Protein AF-A0A2G9MJU0-F1 (afdb_monomer_lite)

pLDDT: mean 88.45, std 10.14, range [53.06, 98.19]

Foldseek 3Di:
DPVVLVVVLLVLLVVLQVLQVVVVVLLVVLVVLLVVCVVCVVPFCVVCVVSLVVNLCSLVVPVLVSLVVQLVLLVSLLVLLVVLQVLCPPHPLNVLSVLLNVLSVQLNVLSVVLSVLSVVLSVLSVPDDRVCSNPSSVVNSVSVVSNVVSLVSLLVSLVSLQVSLLVSLVCCVPPPQVVVVVPDVNVVVCVVCVSVLVSSLSSLSSSSSSNSNSPHDNPSSVVSSVVSVVD

Secondary structure (DSSP, 8-state):
--HHHHHHHHHHHHHHHHHHHHHHHHHHHHHHHHHHHHHTTTS-HHHHHHHHHHHHHHIIIIIHHHHHHHHHHHHHHHHHHHHHGGGGTTSTTHHHHHHHHHHHHHHHHHHHHHHHHHHHHHHHHHT-STTTHHHHHHHHHHHHHHHHHHHHHHHHHHHHHHHHHHHHHHHIIIIIIHHHHTTS-HHHHHHHTHHHHHHHHHHHHHHHHHHHTTT---HHHHHHHHHHHT-

Radius of gyration: 21.86 Å; chains: 1; bounding box: 50×24×68 Å

Sequence (231 aa):
MDHELVGRLAGYAKWGSEAFLNKQEYENYKAEICTRLNNQKNMSYIENLDTINELQSLLHKKQIQMNNMNLHVFEEIKDTIKEMMPLFEGMHAELFAKEIENSSEGIFKNSVALHDAVLRQSEAISSLNEATYAFLLPNVLFLYDRELELRSKIKKHASVMHNNGLKLVNHMKKNYFERLSSVSSDKKFLEDHHDLLVASYLLSVCSRAAANVYGVDTNSLEQIEDGFIGM

Structure (mmCIF, N/CA/C/O backbone):
data_AF-A0A2G9MJU0-F1
#
_entry.id   AF-A0A2G9MJU0-F1
#
loop_
_atom_site.group_PDB
_atom_site.id
_atom_site.type_symbol
_atom_site.label_atom_id
_atom_site.label_alt_id
_atom_site.label_comp_id
_atom_site.label_asym_id
_atom_site.label_entity_id
_atom_site.label_seq_id
_atom_site.pdbx_PDB_ins_code
_atom_site.Cartn_x
_atom_site.Cartn_y
_atom_site.Cartn_z
_atom_site.occupancy
_atom_site.B_iso_or_equiv
_atom_site.auth_seq_id
_atom_site.auth_comp_id
_atom_site.auth_asym_id
_atom_site.auth_atom_id
_atom_site.pdbx_PDB_model_num
ATOM 1 N N . MET A 1 1 ? -7.639 -11.149 26.218 1.00 53.06 1 MET A N 1
ATOM 2 C CA . MET A 1 1 ? -7.011 -10.250 25.233 1.00 53.06 1 MET A CA 1
ATOM 3 C C . MET A 1 1 ? -5.713 -10.873 24.763 1.00 53.06 1 MET A C 1
ATOM 5 O O . MET A 1 1 ? -4.894 -11.232 25.605 1.00 53.06 1 MET A O 1
ATOM 9 N N . ASP A 1 2 ? -5.529 -11.016 23.455 1.00 69.75 2 ASP A N 1
ATOM 10 C CA . ASP A 1 2 ? -4.208 -11.309 22.909 1.00 69.75 2 ASP A CA 1
ATOM 11 C C . ASP A 1 2 ? -3.383 -10.007 22.921 1.00 69.75 2 ASP A C 1
ATOM 13 O O . ASP A 1 2 ? -3.429 -9.197 21.995 1.00 69.75 2 ASP A O 1
ATOM 17 N N . HIS A 1 3 ? -2.693 -9.752 24.037 1.00 70.38 3 HIS A N 1
ATOM 18 C CA . HIS A 1 3 ? -1.804 -8.594 24.181 1.00 70.38 3 HIS A CA 1
ATOM 19 C C . HIS A 1 3 ? -0.691 -8.585 23.121 1.00 70.38 3 HIS A C 1
ATOM 21 O O . HIS A 1 3 ? -0.158 -7.520 22.803 1.00 70.38 3 HIS A O 1
ATOM 27 N N . GLU A 1 4 ? -0.359 -9.751 22.563 1.00 81.75 4 GLU A N 1
ATOM 28 C CA . GLU A 1 4 ? 0.602 -9.886 21.477 1.00 81.75 4 GLU A CA 1
ATOM 29 C C . GLU A 1 4 ? 0.033 -9.308 20.177 1.00 81.75 4 GLU A C 1
ATOM 31 O O . GLU A 1 4 ? 0.706 -8.507 19.530 1.00 81.75 4 GLU A O 1
ATOM 36 N N . LEU A 1 5 ? -1.227 -9.615 19.843 1.00 82.38 5 LEU A N 1
ATOM 37 C CA . LEU A 1 5 ? -1.924 -9.051 18.678 1.00 82.38 5 LEU A CA 1
ATOM 38 C C . LEU A 1 5 ? -2.023 -7.521 18.758 1.00 82.38 5 LEU A C 1
ATOM 40 O O . LEU A 1 5 ? -1.694 -6.821 17.799 1.00 82.38 5 LEU A O 1
ATOM 44 N N . VAL A 1 6 ? -2.418 -6.991 19.920 1.00 78.62 6 VAL A N 1
ATOM 45 C CA . VAL A 1 6 ? -2.481 -5.540 20.163 1.00 78.62 6 VAL A CA 1
ATOM 46 C C . VAL A 1 6 ? -1.106 -4.892 19.972 1.00 78.62 6 VAL A C 1
ATOM 48 O O . VAL A 1 6 ? -0.978 -3.911 19.235 1.00 78.62 6 VAL A O 1
ATOM 51 N N . GLY A 1 7 ? -0.065 -5.455 20.595 1.00 83.25 7 GLY A N 1
ATOM 52 C CA . GLY A 1 7 ? 1.302 -4.950 20.473 1.00 83.25 7 GLY A CA 1
ATOM 53 C C . GLY A 1 7 ? 1.829 -5.007 19.038 1.00 83.25 7 GLY A C 1
ATOM 54 O O . GLY A 1 7 ? 2.482 -4.067 18.581 1.00 83.25 7 GLY A O 1
ATOM 55 N N . ARG A 1 8 ? 1.503 -6.073 18.299 1.00 87.94 8 ARG A N 1
ATOM 56 C CA . ARG A 1 8 ? 1.919 -6.274 16.908 1.00 87.94 8 ARG A CA 1
ATOM 57 C C . ARG A 1 8 ? 1.263 -5.273 15.959 1.00 87.94 8 ARG A C 1
ATOM 59 O O . ARG A 1 8 ? 1.975 -4.612 15.203 1.00 87.94 8 ARG A O 1
ATOM 66 N N . LEU A 1 9 ? -0.054 -5.075 16.047 1.00 85.81 9 LEU A N 1
ATOM 67 C CA . LEU A 1 9 ? -0.771 -4.110 15.205 1.00 85.81 9 LEU A CA 1
ATOM 68 C C . LEU A 1 9 ? -0.382 -2.657 15.517 1.00 85.81 9 LEU A C 1
ATOM 70 O O . LEU A 1 9 ? -0.207 -1.852 14.599 1.00 85.81 9 LEU A O 1
ATOM 74 N N . ALA A 1 10 ? -0.153 -2.324 16.791 1.00 83.19 10 ALA A N 1
ATOM 75 C CA . ALA A 1 10 ? 0.419 -1.030 17.168 1.00 83.19 10 ALA A CA 1
ATOM 76 C C . ALA A 1 10 ? 1.846 -0.862 16.607 1.00 83.19 10 ALA A C 1
ATOM 78 O O . ALA A 1 10 ? 2.216 0.215 16.129 1.00 83.19 10 ALA A O 1
ATOM 79 N N . GLY A 1 11 ? 2.626 -1.947 16.590 1.00 87.12 11 GLY A N 1
ATOM 80 C CA . GLY A 1 11 ? 3.914 -2.025 15.907 1.00 87.12 11 GLY A CA 1
ATOM 81 C C . GLY A 1 11 ? 3.810 -1.709 14.412 1.00 87.12 11 GLY A C 1
ATOM 82 O O . GLY A 1 11 ? 4.607 -0.916 13.910 1.00 87.12 11 GLY A O 1
ATOM 83 N N . TYR A 1 12 ? 2.801 -2.238 13.711 1.00 90.12 12 TYR A N 1
ATOM 84 C CA . TYR A 1 12 ? 2.547 -1.908 12.302 1.00 90.12 12 TYR A CA 1
ATOM 85 C C . TYR A 1 12 ? 2.175 -0.448 12.088 1.00 90.12 12 TYR A C 1
ATOM 87 O O . TYR A 1 12 ? 2.619 0.145 11.106 1.00 90.12 12 TYR A O 1
ATOM 95 N N . ALA A 1 13 ? 1.420 0.161 13.002 1.00 85.81 13 ALA A N 1
ATOM 96 C CA . ALA A 1 13 ? 1.112 1.583 12.922 1.00 85.81 13 ALA A CA 1
ATOM 97 C C . ALA A 1 13 ? 2.374 2.452 12.978 1.00 85.81 13 ALA A C 1
ATOM 99 O O . ALA A 1 13 ? 2.531 3.354 12.152 1.00 85.81 13 ALA A O 1
ATOM 100 N N . LYS A 1 14 ? 3.302 2.146 13.891 1.00 86.06 14 LYS A N 1
ATOM 101 C CA . LYS A 1 14 ? 4.589 2.847 13.988 1.00 86.06 14 LYS A CA 1
ATOM 102 C C . LYS A 1 14 ? 5.477 2.583 12.771 1.00 86.06 14 LYS A C 1
ATOM 104 O O . LYS A 1 14 ? 5.983 3.522 12.158 1.00 86.06 14 LYS A O 1
ATOM 109 N N . TRP A 1 15 ? 5.624 1.312 12.402 1.00 88.81 15 TRP A N 1
ATOM 110 C CA . TRP A 1 15 ? 6.394 0.903 11.231 1.00 88.81 15 TRP A CA 1
ATOM 111 C C . TRP A 1 15 ? 5.872 1.562 9.951 1.00 88.81 15 TRP A C 1
ATOM 113 O O . TRP A 1 15 ? 6.672 2.022 9.145 1.00 88.81 15 TRP A O 1
ATOM 123 N N . GLY A 1 16 ? 4.552 1.668 9.771 1.00 84.00 16 GLY A N 1
ATOM 124 C CA . GLY A 1 16 ? 3.943 2.259 8.581 1.00 84.00 16 GLY A CA 1
ATOM 125 C C . GLY A 1 16 ? 4.391 3.701 8.335 1.00 84.00 16 GLY A C 1
ATOM 126 O O . GLY A 1 16 ? 4.637 4.072 7.188 1.00 84.00 16 GLY A O 1
ATOM 127 N N . SER A 1 17 ? 4.569 4.489 9.399 1.00 81.75 17 SER A N 1
ATOM 128 C CA . SER A 1 17 ? 5.035 5.879 9.308 1.00 81.75 17 SER A CA 1
ATOM 129 C C . SER A 1 17 ? 6.489 5.962 8.839 1.00 81.75 17 SER A C 1
ATOM 131 O O . SER A 1 17 ? 6.829 6.776 7.981 1.00 81.75 17 SER A O 1
ATOM 133 N N . GLU A 1 18 ? 7.350 5.085 9.356 1.00 82.38 18 GLU A N 1
ATOM 134 C CA . GLU A 1 18 ? 8.757 4.983 8.947 1.00 82.38 18 GLU A CA 1
ATOM 135 C C . GLU A 1 18 ? 8.887 4.413 7.522 1.00 82.38 18 GLU A C 1
ATOM 137 O O . GLU A 1 18 ? 9.701 4.870 6.714 1.00 82.38 18 GLU A O 1
ATOM 142 N N . ALA A 1 19 ? 8.053 3.428 7.186 1.00 80.38 19 ALA A N 1
ATOM 143 C CA . ALA A 1 19 ? 7.997 2.808 5.872 1.00 80.38 19 ALA A CA 1
ATOM 144 C C . ALA A 1 19 ? 7.557 3.808 4.797 1.00 80.38 19 ALA A C 1
ATOM 146 O O . ALA A 1 19 ? 8.125 3.796 3.708 1.00 80.38 19 ALA A O 1
ATOM 147 N N . PHE A 1 20 ? 6.606 4.701 5.092 1.00 84.44 20 PHE A N 1
ATOM 148 C CA . PHE A 1 20 ? 6.163 5.729 4.149 1.00 84.44 20 PHE A CA 1
ATOM 149 C C . PHE A 1 20 ? 7.287 6.682 3.734 1.00 84.44 20 PHE A C 1
ATOM 151 O O . PHE A 1 20 ? 7.430 6.956 2.544 1.00 84.44 20 PHE A O 1
ATOM 158 N N . LEU A 1 21 ? 8.111 7.144 4.678 1.00 75.75 21 LEU A N 1
ATOM 159 C CA . LEU A 1 21 ? 9.227 8.043 4.365 1.00 75.75 21 LEU A CA 1
ATOM 160 C C . LEU A 1 21 ? 10.225 7.382 3.404 1.00 75.75 21 LEU A C 1
ATOM 162 O O . LEU A 1 21 ? 10.569 7.956 2.372 1.00 75.75 21 LEU A O 1
ATOM 166 N N . ASN A 1 22 ? 10.615 6.139 3.698 1.00 75.44 22 ASN A N 1
ATOM 167 C CA . ASN A 1 22 ? 11.507 5.364 2.832 1.00 75.44 22 ASN A CA 1
ATOM 168 C C . ASN A 1 22 ? 10.864 5.063 1.469 1.00 75.44 22 ASN A C 1
ATOM 170 O O . ASN A 1 22 ? 11.515 5.121 0.428 1.00 75.44 22 ASN A O 1
ATOM 174 N N . LYS A 1 23 ? 9.565 4.754 1.467 1.00 82.94 23 LYS A N 1
ATOM 175 C CA . LYS A 1 23 ? 8.781 4.508 0.258 1.00 82.94 23 LYS A CA 1
ATOM 176 C C . LYS A 1 23 ? 8.779 5.733 -0.644 1.00 82.94 23 LYS A C 1
ATOM 178 O O . LYS A 1 23 ? 9.114 5.595 -1.812 1.00 82.94 23 LYS A O 1
ATOM 183 N N . GLN A 1 24 ? 8.456 6.912 -0.118 1.00 85.38 24 GLN A N 1
ATOM 184 C CA . GLN A 1 24 ? 8.323 8.136 -0.905 1.00 85.38 24 GLN A CA 1
ATOM 185 C C . GLN A 1 24 ? 9.606 8.481 -1.672 1.00 85.38 24 GLN A C 1
ATOM 187 O O . GLN A 1 24 ? 9.537 8.846 -2.845 1.00 85.38 24 GLN A O 1
ATOM 192 N N . GLU A 1 25 ? 10.773 8.304 -1.051 1.00 85.88 25 GLU A N 1
ATOM 193 C CA . GLU A 1 25 ? 12.066 8.484 -1.719 1.00 85.88 25 GLU A CA 1
ATOM 194 C C . GLU A 1 25 ? 12.213 7.543 -2.927 1.00 85.88 25 GLU A C 1
ATOM 196 O O . GLU A 1 25 ? 12.513 7.982 -4.039 1.00 85.88 25 GLU A O 1
ATOM 201 N N . TYR A 1 26 ? 11.927 6.251 -2.741 1.00 87.12 26 TYR A N 1
ATOM 202 C CA . TYR A 1 26 ? 12.018 5.260 -3.815 1.00 87.12 26 TYR A CA 1
ATOM 203 C C . TYR A 1 26 ? 10.973 5.470 -4.908 1.00 87.12 26 TYR A C 1
ATOM 205 O O . TYR A 1 26 ? 11.247 5.183 -6.071 1.00 87.12 26 TYR A O 1
ATOM 213 N N . GLU A 1 27 ? 9.776 5.936 -4.559 1.00 88.81 27 GLU A N 1
ATOM 214 C CA . GLU A 1 27 ? 8.724 6.243 -5.527 1.00 88.81 27 GLU A CA 1
ATOM 215 C C . GLU A 1 27 ? 9.097 7.445 -6.397 1.00 88.81 27 GLU A C 1
ATOM 217 O O . GLU A 1 27 ? 8.959 7.369 -7.618 1.00 88.81 27 GLU A O 1
ATOM 222 N N . ASN A 1 28 ? 9.641 8.505 -5.796 1.00 91.25 28 ASN A N 1
ATOM 223 C CA . ASN A 1 28 ? 10.127 9.674 -6.528 1.00 91.25 28 ASN A CA 1
ATOM 224 C C . ASN A 1 28 ? 11.279 9.297 -7.464 1.00 91.25 28 ASN A C 1
ATOM 226 O O . ASN A 1 28 ? 11.234 9.605 -8.655 1.00 91.25 28 ASN A O 1
ATOM 230 N N . TYR A 1 29 ? 12.264 8.548 -6.962 1.00 92.62 29 TYR A N 1
ATOM 231 C CA . TYR A 1 29 ? 13.392 8.117 -7.785 1.00 92.62 29 TYR A CA 1
ATOM 232 C C . TYR A 1 29 ? 12.947 7.189 -8.928 1.00 92.62 29 TYR A C 1
ATOM 234 O O . TYR A 1 29 ? 13.387 7.332 -10.069 1.00 92.62 29 TYR A O 1
ATOM 242 N N . LYS A 1 30 ? 11.988 6.287 -8.677 1.00 94.56 30 LYS A N 1
ATOM 243 C CA . LYS A 1 30 ? 11.388 5.459 -9.734 1.00 94.56 30 LYS A CA 1
ATOM 244 C C . LYS A 1 30 ? 10.685 6.303 -10.799 1.00 94.56 30 LYS A C 1
ATOM 246 O O . LYS A 1 30 ? 10.798 5.990 -11.985 1.00 94.56 30 LYS A O 1
ATOM 251 N N . ALA A 1 31 ? 9.980 7.359 -10.394 1.00 95.44 31 ALA A N 1
ATOM 252 C CA . ALA A 1 31 ? 9.307 8.270 -11.312 1.00 95.44 31 ALA A CA 1
ATOM 253 C C . ALA A 1 31 ? 10.298 9.007 -12.217 1.00 95.44 31 ALA A C 1
ATOM 255 O O . ALA A 1 31 ? 10.061 9.111 -13.423 1.00 95.44 31 ALA A O 1
ATOM 256 N N . GLU A 1 32 ? 11.430 9.452 -11.671 1.00 96.81 32 GLU A N 1
ATOM 257 C CA . GLU A 1 32 ? 12.515 10.056 -12.447 1.00 96.81 32 GLU A CA 1
ATOM 258 C C . GLU A 1 32 ? 13.071 9.074 -13.484 1.00 96.81 32 GLU A C 1
ATOM 260 O O . GLU A 1 32 ? 13.138 9.402 -14.671 1.00 96.81 32 GLU A O 1
ATOM 265 N N . ILE A 1 33 ? 13.390 7.844 -13.068 1.00 96.88 33 ILE A N 1
ATOM 266 C CA . ILE A 1 33 ? 13.907 6.793 -13.955 1.00 96.88 33 ILE A CA 1
ATOM 267 C C . ILE A 1 33 ? 12.917 6.495 -15.091 1.00 96.88 33 ILE A C 1
ATOM 269 O O . ILE A 1 33 ? 13.298 6.504 -16.263 1.00 96.88 33 ILE A O 1
ATOM 273 N N . CYS A 1 34 ? 11.637 6.277 -14.772 1.00 96.62 34 CYS A N 1
ATOM 274 C CA . CYS A 1 34 ? 10.613 5.971 -15.776 1.00 96.62 34 CYS A CA 1
ATOM 275 C C . CYS A 1 34 ? 10.357 7.158 -16.716 1.00 96.62 34 CYS A C 1
ATOM 277 O O . CYS A 1 34 ? 10.129 6.960 -17.909 1.00 96.62 34 CYS A O 1
ATOM 279 N N . THR A 1 35 ? 10.462 8.393 -16.216 1.00 97.00 35 THR A N 1
ATOM 280 C CA . THR A 1 35 ? 10.370 9.605 -17.043 1.00 97.00 35 THR A CA 1
ATOM 281 C C . THR A 1 35 ? 11.535 9.696 -18.026 1.00 97.00 35 THR A C 1
ATOM 283 O O . THR A 1 35 ? 11.312 9.964 -19.208 1.00 97.00 35 THR A O 1
ATOM 286 N N . ARG A 1 36 ? 12.770 9.423 -17.578 1.00 97.38 36 ARG A N 1
ATOM 287 C CA . ARG A 1 36 ? 13.944 9.378 -18.466 1.00 97.38 36 ARG A CA 1
ATOM 288 C C . ARG A 1 36 ? 13.778 8.316 -19.550 1.00 97.38 36 ARG A C 1
ATOM 290 O O . ARG A 1 36 ? 13.875 8.659 -20.725 1.00 97.38 36 ARG A O 1
ATOM 297 N N . LEU A 1 37 ? 13.418 7.084 -19.175 1.00 96.50 37 LEU A N 1
ATOM 298 C CA . LEU A 1 37 ? 13.166 6.000 -20.135 1.00 96.50 37 LEU A CA 1
ATOM 299 C C . LEU A 1 37 ? 12.079 6.363 -21.148 1.00 96.50 37 LEU A C 1
ATOM 301 O O . LEU A 1 37 ? 12.225 6.081 -22.332 1.00 96.50 37 LEU A O 1
ATOM 305 N N . ASN A 1 38 ? 10.997 7.010 -20.714 1.00 96.12 38 ASN A N 1
ATOM 306 C CA . ASN A 1 38 ? 9.931 7.427 -21.620 1.00 96.12 38 ASN A CA 1
ATOM 307 C C . ASN A 1 38 ? 10.390 8.525 -22.599 1.00 96.12 38 ASN A C 1
ATOM 309 O O . ASN A 1 38 ? 10.048 8.478 -23.782 1.00 96.12 38 ASN A O 1
ATOM 313 N N . ASN A 1 39 ? 11.196 9.485 -22.139 1.00 95.94 39 ASN A N 1
ATOM 314 C CA . ASN A 1 39 ? 11.766 10.535 -22.993 1.00 95.94 39 ASN A CA 1
ATOM 315 C C . ASN A 1 39 ? 12.806 9.983 -23.980 1.00 95.94 39 ASN A C 1
ATOM 317 O O . ASN A 1 39 ? 12.946 10.498 -25.087 1.00 95.94 39 ASN A O 1
ATOM 321 N N . GLN A 1 40 ? 13.508 8.920 -23.590 1.00 93.12 40 GLN A N 1
ATOM 322 C CA . GLN A 1 40 ? 14.574 8.272 -24.356 1.00 93.12 40 GLN A CA 1
ATOM 323 C C . GLN A 1 40 ? 14.119 6.975 -25.041 1.00 93.12 40 GLN A C 1
ATOM 325 O O . GLN A 1 40 ? 14.948 6.214 -25.529 1.00 93.12 40 GLN A O 1
ATOM 330 N N . LYS A 1 41 ? 12.807 6.723 -25.137 1.00 90.88 41 LYS A N 1
ATOM 331 C CA . LYS A 1 41 ? 12.249 5.445 -25.623 1.00 90.88 41 LYS A CA 1
ATOM 332 C C . LYS A 1 41 ? 12.602 5.074 -27.067 1.00 90.88 41 LYS A C 1
ATOM 334 O O . LYS A 1 41 ? 12.437 3.925 -27.457 1.00 90.88 41 LYS A O 1
ATOM 339 N N . ASN A 1 42 ? 13.028 6.057 -27.863 1.00 91.75 42 ASN A N 1
ATOM 340 C CA . ASN A 1 42 ? 13.464 5.863 -29.249 1.00 91.75 42 ASN A CA 1
ATOM 341 C C . ASN A 1 42 ? 14.985 5.667 -29.372 1.00 91.75 42 ASN A C 1
ATOM 343 O O . ASN A 1 42 ? 15.468 5.412 -30.472 1.00 91.75 42 ASN A O 1
ATOM 347 N N . MET A 1 43 ? 15.736 5.832 -28.279 1.00 94.62 43 MET A N 1
ATOM 348 C CA . MET A 1 43 ? 17.163 5.519 -28.242 1.00 94.62 43 MET A CA 1
ATOM 349 C C . MET A 1 43 ? 17.356 4.002 -28.147 1.00 94.62 43 MET A C 1
ATOM 351 O O . MET A 1 43 ? 16.443 3.258 -27.789 1.00 94.62 43 MET A O 1
ATOM 355 N N . SER A 1 44 ? 18.549 3.531 -28.485 1.00 95.12 44 SER A N 1
ATOM 356 C CA . SER A 1 44 ? 18.898 2.115 -28.424 1.00 95.12 44 SER A CA 1
ATOM 357 C C . SER A 1 44 ? 18.968 1.587 -26.985 1.00 95.12 44 SER A C 1
ATOM 359 O O . SER A 1 44 ? 19.028 2.338 -26.006 1.00 95.12 44 SER A O 1
ATOM 361 N N . TYR A 1 45 ? 19.004 0.257 -26.862 1.00 96.38 45 TYR A N 1
ATOM 362 C CA . TYR A 1 45 ? 19.246 -0.426 -25.591 1.00 96.38 45 TYR A CA 1
ATOM 363 C C . TYR A 1 45 ? 20.566 0.014 -24.945 1.00 96.38 45 TYR A C 1
ATOM 365 O O . TYR A 1 45 ? 20.583 0.328 -23.760 1.00 96.38 45 TYR A O 1
ATOM 373 N N . ILE A 1 46 ? 21.647 0.079 -25.732 1.00 96.75 46 ILE A N 1
ATOM 374 C CA . ILE A 1 46 ? 22.984 0.454 -25.248 1.00 96.75 46 ILE A CA 1
ATOM 375 C C . ILE A 1 46 ? 22.964 1.875 -24.680 1.00 96.75 46 ILE A C 1
ATOM 377 O O . ILE A 1 46 ? 23.498 2.115 -23.602 1.00 96.75 46 ILE A O 1
ATOM 381 N N . GLU A 1 47 ? 22.297 2.806 -25.362 1.00 96.44 47 GLU A N 1
ATOM 382 C CA . GLU A 1 47 ? 22.186 4.197 -24.911 1.00 96.44 47 GLU A CA 1
ATOM 383 C C . GLU A 1 47 ? 21.352 4.357 -23.628 1.00 96.44 47 GLU A C 1
ATOM 385 O O . GLU A 1 47 ? 21.557 5.313 -22.885 1.00 96.44 47 GLU A O 1
ATOM 390 N N . ASN A 1 48 ? 20.435 3.427 -23.342 1.00 96.81 48 ASN A N 1
ATOM 391 C CA . ASN A 1 48 ? 19.609 3.427 -22.128 1.00 96.81 48 ASN A CA 1
ATOM 392 C C . ASN A 1 48 ? 20.111 2.481 -21.028 1.00 96.81 48 ASN A C 1
ATOM 394 O O . ASN A 1 48 ? 19.459 2.379 -19.984 1.00 96.81 48 ASN A O 1
ATOM 398 N N . LEU A 1 49 ? 21.225 1.775 -21.242 1.00 97.06 49 LEU A N 1
ATOM 399 C CA . LEU A 1 49 ? 21.644 0.652 -20.401 1.00 97.06 49 LEU A CA 1
ATOM 400 C C . LEU A 1 49 ? 21.758 1.036 -18.920 1.00 97.06 49 LEU A C 1
ATOM 402 O O . LEU A 1 49 ? 21.248 0.324 -18.058 1.00 97.06 49 LEU A O 1
ATOM 406 N N . ASP A 1 50 ? 22.345 2.195 -18.624 1.00 97.12 50 ASP A N 1
ATOM 407 C CA . ASP A 1 50 ? 22.495 2.677 -17.248 1.00 97.12 50 ASP A CA 1
ATOM 408 C C . ASP A 1 50 ? 21.140 2.935 -16.580 1.00 97.12 50 ASP A C 1
ATOM 410 O O . ASP A 1 50 ? 20.898 2.486 -15.462 1.00 97.12 50 ASP A O 1
ATOM 414 N N . THR A 1 51 ? 20.201 3.564 -17.294 1.00 97.06 51 THR A N 1
ATOM 415 C CA . THR A 1 51 ? 18.859 3.845 -16.760 1.00 97.06 51 THR A CA 1
ATOM 416 C C . THR A 1 51 ? 18.051 2.555 -16.560 1.00 97.06 51 THR A C 1
ATOM 418 O O . THR A 1 51 ? 17.313 2.427 -15.580 1.00 97.06 51 THR A O 1
ATOM 421 N N . ILE A 1 52 ? 18.212 1.570 -17.452 1.00 97.25 52 ILE A N 1
ATOM 422 C CA . ILE A 1 52 ? 17.629 0.227 -17.307 1.00 97.25 52 ILE A CA 1
ATOM 423 C C . ILE A 1 52 ? 18.184 -0.464 -16.054 1.00 97.25 52 ILE A C 1
ATOM 425 O O . ILE A 1 52 ? 17.410 -0.989 -15.250 1.00 97.25 52 ILE A O 1
ATOM 429 N N . ASN A 1 53 ? 19.503 -0.417 -15.856 1.00 97.06 53 ASN A N 1
ATOM 430 C CA . ASN A 1 53 ? 20.175 -1.003 -14.697 1.00 97.06 53 ASN A CA 1
ATOM 431 C C . ASN A 1 53 ? 19.764 -0.318 -13.383 1.00 97.06 53 ASN A C 1
ATOM 433 O O . ASN A 1 53 ? 19.561 -0.995 -12.371 1.00 97.06 53 ASN A O 1
ATOM 437 N N . GLU A 1 54 ? 19.586 1.007 -13.387 1.00 96.81 54 GLU A N 1
ATOM 438 C CA . GLU A 1 54 ? 19.045 1.755 -12.246 1.00 96.81 54 GLU A CA 1
ATOM 439 C C . GLU A 1 54 ? 17.640 1.262 -11.873 1.00 96.81 54 GLU A C 1
ATOM 441 O O . GLU A 1 54 ? 17.393 0.936 -10.706 1.00 96.81 54 GLU A O 1
ATOM 446 N N . LEU A 1 55 ? 16.740 1.127 -12.860 1.00 96.38 55 LEU A N 1
ATOM 447 C CA . LEU A 1 55 ? 15.387 0.611 -12.630 1.00 96.38 55 LEU A CA 1
ATOM 448 C C . LEU A 1 55 ? 15.424 -0.818 -12.084 1.00 96.38 55 LEU A C 1
ATOM 450 O O . LEU A 1 55 ? 14.762 -1.125 -11.091 1.00 96.38 55 LEU A O 1
ATOM 454 N N . GLN A 1 56 ? 16.227 -1.688 -12.696 1.00 95.50 56 GLN A N 1
ATOM 455 C CA . GLN A 1 56 ? 16.365 -3.078 -12.273 1.00 95.50 56 GLN A CA 1
ATOM 456 C C . GLN A 1 56 ? 16.881 -3.181 -10.830 1.00 95.50 56 GLN A C 1
ATOM 458 O O . GLN A 1 56 ? 16.340 -3.954 -10.034 1.00 95.50 56 GLN A O 1
ATOM 463 N N . SER A 1 57 ? 17.891 -2.384 -10.470 1.00 94.50 57 SER A N 1
ATOM 464 C CA . SER A 1 57 ? 18.450 -2.329 -9.115 1.00 94.50 57 SER A CA 1
ATOM 465 C C . SER A 1 57 ? 17.408 -1.855 -8.097 1.00 94.50 57 SER A C 1
ATOM 467 O O . SER A 1 57 ? 17.260 -2.475 -7.040 1.00 94.50 57 SER A O 1
ATOM 469 N N . LEU A 1 58 ? 16.642 -0.806 -8.418 1.00 93.75 58 LEU A N 1
ATOM 470 C CA . LEU A 1 58 ? 15.597 -0.269 -7.543 1.00 93.75 58 LEU A CA 1
ATOM 471 C C . LEU A 1 58 ? 14.469 -1.285 -7.293 1.00 93.75 58 LEU A C 1
ATOM 473 O O . LEU A 1 58 ? 14.009 -1.436 -6.155 1.00 93.75 58 LEU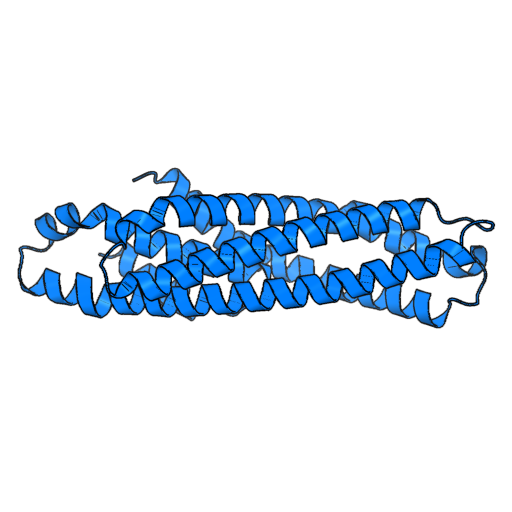 A O 1
ATOM 477 N N . LEU A 1 59 ? 14.051 -2.013 -8.335 1.00 91.62 59 LEU A N 1
ATOM 478 C CA . LEU A 1 59 ? 13.009 -3.037 -8.234 1.00 91.62 59 LEU A CA 1
ATOM 479 C C . LEU A 1 59 ? 13.425 -4.191 -7.310 1.00 91.62 59 LEU A C 1
ATOM 481 O O . LEU A 1 59 ? 12.706 -4.501 -6.358 1.00 91.62 59 LEU A O 1
ATOM 485 N N . HIS A 1 60 ? 14.608 -4.769 -7.537 1.00 85.94 60 HIS A N 1
ATOM 486 C CA . HIS A 1 60 ? 15.084 -5.942 -6.796 1.00 85.94 60 HIS A CA 1
ATOM 487 C C . HIS A 1 60 ? 15.495 -5.634 -5.356 1.00 85.94 60 HIS A C 1
ATOM 489 O O . HIS A 1 60 ? 15.214 -6.421 -4.453 1.00 85.94 60 HIS A O 1
ATOM 495 N N . LYS A 1 61 ? 16.177 -4.506 -5.119 1.00 81.38 61 LYS A N 1
ATOM 496 C CA . LYS A 1 61 ? 16.768 -4.221 -3.801 1.00 81.38 61 LYS A CA 1
ATOM 497 C C . LYS A 1 61 ? 15.798 -3.586 -2.814 1.00 81.38 61 LYS A C 1
ATOM 499 O O . LYS A 1 61 ? 16.076 -3.620 -1.620 1.00 81.38 61 LYS A O 1
ATOM 504 N N . LYS A 1 62 ? 14.730 -2.938 -3.290 1.00 83.94 62 LYS A N 1
ATOM 505 C CA . LYS A 1 62 ? 13.889 -2.073 -2.447 1.00 83.94 62 LYS A CA 1
ATOM 506 C C . LYS A 1 62 ? 12.397 -2.329 -2.633 1.00 83.94 62 LYS A C 1
ATOM 508 O O . LYS A 1 62 ? 11.712 -2.678 -1.676 1.00 83.94 62 LYS A O 1
ATOM 513 N N . GLN A 1 63 ? 11.889 -2.176 -3.855 1.00 85.12 63 GLN A N 1
ATOM 514 C CA . GLN A 1 63 ? 10.443 -2.140 -4.110 1.00 85.12 63 GLN A CA 1
ATOM 515 C C . GLN A 1 63 ? 9.746 -3.486 -3.853 1.00 85.12 63 GLN A C 1
ATOM 517 O O . GLN A 1 63 ? 8.717 -3.509 -3.181 1.00 85.12 63 GLN A O 1
ATOM 522 N N . ILE A 1 64 ? 10.306 -4.603 -4.336 1.00 88.38 64 ILE A N 1
ATOM 523 C CA . ILE A 1 64 ? 9.700 -5.934 -4.146 1.00 88.38 64 ILE A CA 1
ATOM 524 C C . ILE A 1 64 ? 9.629 -6.292 -2.656 1.00 88.38 64 ILE A C 1
ATOM 526 O O . ILE A 1 64 ? 8.563 -6.629 -2.156 1.00 88.38 64 ILE A O 1
ATOM 530 N N . GLN A 1 65 ? 10.735 -6.150 -1.921 1.00 86.56 65 GLN A N 1
ATOM 531 C CA . GLN A 1 65 ? 10.779 -6.481 -0.490 1.00 86.56 65 GLN A CA 1
ATOM 532 C C . GLN A 1 65 ? 9.773 -5.661 0.326 1.00 86.56 65 GLN A C 1
ATOM 534 O O . GLN A 1 65 ? 9.068 -6.203 1.176 1.00 86.56 65 GLN A O 1
ATOM 539 N N . MET A 1 66 ? 9.663 -4.363 0.035 1.00 87.31 66 MET A N 1
ATOM 540 C CA . MET A 1 66 ? 8.695 -3.490 0.692 1.00 87.31 66 MET A CA 1
ATOM 541 C C . MET A 1 66 ? 7.250 -3.882 0.363 1.00 87.31 66 MET A C 1
ATOM 543 O O . MET A 1 66 ? 6.406 -3.900 1.255 1.00 87.31 66 MET A O 1
ATOM 547 N N . ASN A 1 67 ? 6.955 -4.239 -0.891 1.00 89.44 67 ASN A N 1
ATOM 548 C CA . ASN A 1 67 ? 5.624 -4.707 -1.274 1.00 89.44 67 ASN A CA 1
ATOM 549 C C . ASN A 1 67 ? 5.260 -6.043 -0.615 1.00 89.44 67 ASN A C 1
ATOM 551 O O . ASN A 1 67 ? 4.107 -6.207 -0.229 1.00 89.44 67 ASN A O 1
ATOM 555 N N . ASN A 1 68 ? 6.220 -6.951 -0.422 1.00 91.12 68 ASN A N 1
ATOM 556 C CA . ASN A 1 68 ? 5.999 -8.197 0.319 1.00 91.12 68 ASN A CA 1
ATOM 557 C C . ASN A 1 68 ? 5.611 -7.908 1.772 1.00 91.12 68 ASN A C 1
ATOM 559 O O . ASN A 1 68 ? 4.649 -8.477 2.281 1.00 91.12 68 ASN A O 1
ATOM 563 N N . MET A 1 69 ? 6.331 -6.987 2.421 1.00 90.06 69 MET A N 1
ATOM 564 C CA . MET A 1 69 ? 6.029 -6.584 3.795 1.00 90.06 69 MET A CA 1
ATOM 565 C C . MET A 1 69 ? 4.654 -5.914 3.893 1.00 90.06 69 MET A C 1
ATOM 567 O O . MET A 1 69 ? 3.845 -6.294 4.733 1.00 90.06 69 MET A O 1
ATOM 571 N N . ASN A 1 70 ? 4.353 -4.970 2.993 1.00 90.62 70 ASN A N 1
ATOM 572 C CA . ASN A 1 70 ? 3.039 -4.327 2.921 1.00 90.62 70 ASN A CA 1
ATOM 573 C C . ASN A 1 70 ? 1.920 -5.361 2.739 1.00 90.62 70 ASN A C 1
ATOM 575 O O . ASN A 1 70 ? 0.888 -5.268 3.395 1.00 90.62 70 ASN A O 1
ATOM 579 N N . LEU A 1 71 ? 2.119 -6.341 1.853 1.00 93.56 71 LEU A N 1
ATOM 580 C CA . LEU A 1 71 ? 1.128 -7.373 1.570 1.00 93.56 71 LEU A CA 1
ATOM 581 C C . LEU A 1 71 ? 0.828 -8.219 2.810 1.00 93.56 71 LEU A C 1
ATOM 583 O O . LEU A 1 71 ? -0.341 -8.404 3.130 1.00 93.56 71 LEU A O 1
ATOM 587 N N . HIS A 1 72 ? 1.868 -8.665 3.518 1.00 93.06 72 HIS A N 1
ATOM 588 C CA . HIS A 1 72 ? 1.721 -9.424 4.759 1.00 93.06 72 HIS A CA 1
ATOM 589 C C . HIS A 1 72 ? 0.969 -8.624 5.833 1.00 93.06 72 HIS A C 1
ATOM 591 O O . HIS A 1 72 ? 0.001 -9.114 6.407 1.00 93.06 72 HIS A O 1
ATOM 597 N N . VAL A 1 73 ? 1.351 -7.360 6.042 1.00 92.81 73 VAL A N 1
ATOM 598 C CA . VAL A 1 73 ? 0.686 -6.475 7.012 1.00 92.81 73 VAL A CA 1
ATOM 599 C C . VAL A 1 73 ? -0.787 -6.257 6.654 1.00 92.81 73 VAL A C 1
ATOM 601 O O . VAL A 1 73 ? -1.650 -6.306 7.527 1.00 92.81 73 VAL A O 1
ATOM 604 N N . PHE A 1 74 ? -1.109 -6.029 5.377 1.00 95.38 74 PHE A N 1
ATOM 605 C CA . PHE A 1 74 ? -2.499 -5.830 4.958 1.00 95.38 74 PHE A CA 1
ATOM 606 C C . PHE A 1 74 ? -3.334 -7.102 4.995 1.00 95.38 74 PHE A C 1
ATOM 608 O O . PHE A 1 74 ? -4.542 -7.005 5.199 1.00 95.38 74 PHE A O 1
ATOM 615 N N . GLU A 1 75 ? -2.721 -8.269 4.817 1.00 96.12 75 GLU A N 1
ATOM 616 C CA . GLU A 1 75 ? -3.393 -9.546 5.031 1.00 96.12 75 GLU A CA 1
ATOM 617 C C . GLU A 1 75 ? -3.816 -9.694 6.488 1.00 96.12 75 GLU A C 1
ATOM 619 O O . GLU A 1 75 ? -5.002 -9.878 6.755 1.00 96.12 75 GLU A O 1
ATOM 624 N N . GLU A 1 76 ? -2.878 -9.498 7.417 1.00 94.44 76 GLU A N 1
ATOM 625 C CA . GLU A 1 76 ? -3.152 -9.629 8.846 1.00 94.44 76 GLU A CA 1
ATOM 626 C C . GLU A 1 76 ? -4.178 -8.599 9.332 1.00 94.44 76 GLU A C 1
ATOM 628 O O . GLU A 1 76 ? -5.091 -8.937 10.085 1.00 94.44 76 GLU A O 1
ATOM 633 N N . ILE A 1 77 ? -4.084 -7.350 8.864 1.00 94.62 77 ILE A N 1
ATOM 634 C CA . ILE A 1 77 ? -5.083 -6.317 9.158 1.00 94.62 77 ILE A CA 1
ATOM 635 C C . ILE A 1 77 ? -6.470 -6.749 8.667 1.00 94.62 77 ILE A C 1
ATOM 637 O O . ILE A 1 77 ? -7.443 -6.654 9.414 1.00 94.62 77 ILE A O 1
ATOM 641 N N . LYS A 1 78 ? -6.573 -7.213 7.417 1.00 96.38 78 LYS A N 1
ATOM 642 C CA . LYS A 1 78 ? -7.837 -7.644 6.807 1.00 96.38 78 LYS A CA 1
ATOM 643 C C . LYS A 1 78 ? -8.442 -8.824 7.576 1.00 96.38 78 LYS A C 1
ATOM 645 O O . LYS A 1 78 ? -9.632 -8.791 7.880 1.00 96.38 78 LYS A O 1
ATOM 650 N N . ASP A 1 79 ? -7.633 -9.821 7.923 1.00 95.44 79 ASP A N 1
ATOM 651 C CA . ASP A 1 79 ? -8.091 -10.993 8.674 1.00 95.44 79 ASP A CA 1
ATOM 652 C C . ASP A 1 79 ? -8.508 -10.616 10.104 1.00 95.44 79 ASP A C 1
ATOM 654 O O . ASP A 1 79 ? -9.596 -10.990 10.537 1.00 95.44 79 ASP A O 1
ATOM 658 N N . THR A 1 80 ? -7.736 -9.763 10.788 1.00 94.00 80 THR A N 1
ATOM 659 C CA . THR A 1 80 ? -8.089 -9.280 12.135 1.00 94.00 80 THR A CA 1
ATOM 660 C C . THR A 1 80 ? -9.416 -8.524 12.133 1.00 94.00 80 THR A C 1
ATOM 662 O O . THR A 1 80 ? -10.266 -8.749 12.990 1.00 94.00 80 THR A O 1
ATOM 665 N N . ILE A 1 81 ? -9.635 -7.630 11.164 1.00 94.75 81 ILE A N 1
ATOM 666 C CA . ILE A 1 81 ? -10.890 -6.871 11.068 1.00 94.75 81 ILE A CA 1
ATOM 667 C C . ILE A 1 81 ? -12.075 -7.816 10.916 1.00 94.75 81 ILE A C 1
ATOM 669 O O . ILE A 1 81 ? -13.067 -7.661 11.626 1.00 94.75 81 ILE A O 1
ATOM 673 N N . LYS A 1 82 ? -11.952 -8.811 10.035 1.00 95.56 82 LYS A N 1
ATOM 674 C CA . LYS A 1 82 ? -12.999 -9.800 9.785 1.00 95.56 82 LYS A CA 1
ATOM 675 C C . LYS A 1 82 ? -13.374 -10.577 11.047 1.00 95.56 82 LYS A C 1
ATOM 677 O O . LYS A 1 82 ? -14.553 -10.841 11.270 1.00 95.56 82 LYS A O 1
ATOM 682 N N . GLU A 1 83 ? -12.398 -10.907 11.889 1.00 93.38 83 GLU A N 1
ATOM 683 C CA . GLU A 1 83 ? -12.640 -11.562 13.179 1.00 93.38 83 GLU A CA 1
ATOM 684 C C . GLU A 1 83 ? -13.371 -10.658 14.182 1.00 93.38 83 GLU A C 1
ATOM 686 O O . GLU A 1 83 ? -14.143 -11.155 14.999 1.00 93.38 83 GLU A O 1
ATOM 691 N N . MET A 1 84 ? -13.170 -9.338 14.114 1.00 92.56 84 MET A N 1
ATOM 692 C CA . MET A 1 84 ? -13.818 -8.376 15.015 1.00 92.56 84 MET A CA 1
ATOM 693 C C . MET A 1 84 ? -15.249 -8.016 14.594 1.00 92.56 84 MET A C 1
ATOM 695 O O . MET A 1 84 ? -16.041 -7.584 15.432 1.00 92.56 84 MET A O 1
ATOM 699 N N . MET A 1 85 ? -15.604 -8.189 13.317 1.00 94.00 85 MET A N 1
ATOM 700 C CA . MET A 1 85 ? -16.905 -7.782 12.768 1.00 94.00 85 MET A CA 1
ATOM 701 C C . MET A 1 85 ? -18.137 -8.305 13.528 1.00 94.00 85 MET A C 1
ATOM 703 O O . MET A 1 85 ? -19.045 -7.500 13.759 1.00 94.00 85 MET A O 1
ATOM 707 N N . PRO A 1 86 ? -18.200 -9.580 13.967 1.00 94.50 86 PRO A N 1
ATOM 708 C CA . PRO A 1 86 ? -19.365 -10.101 14.688 1.00 94.50 86 PRO A CA 1
ATOM 709 C C . PRO A 1 86 ? -19.690 -9.341 15.980 1.00 94.50 86 PRO A C 1
ATOM 711 O O . PRO A 1 86 ? -20.845 -9.295 16.391 1.00 94.50 86 PRO A O 1
ATOM 714 N N . LEU A 1 87 ? -18.700 -8.699 16.611 1.00 92.31 87 LEU A N 1
ATOM 715 C CA . LEU A 1 87 ? -18.895 -7.946 17.855 1.00 92.31 87 LEU A CA 1
ATOM 716 C C . LEU A 1 87 ? -19.696 -6.653 17.656 1.00 92.31 87 LEU A C 1
ATOM 718 O O . LEU A 1 87 ? -20.188 -6.088 18.629 1.00 92.31 87 LEU A O 1
ATOM 722 N N . PHE A 1 88 ? -19.838 -6.191 16.412 1.00 92.38 88 PHE A N 1
ATOM 723 C CA . PHE A 1 88 ? -20.593 -4.986 16.074 1.00 92.38 88 PHE A CA 1
ATOM 724 C C . PHE A 1 88 ? -21.987 -5.283 15.509 1.00 92.38 88 PHE A C 1
ATOM 726 O O . PHE A 1 88 ? -22.722 -4.338 15.227 1.00 92.38 88 PHE A O 1
ATOM 733 N N . GLU A 1 89 ? -22.371 -6.551 15.332 1.00 93.12 89 GLU A N 1
ATOM 734 C CA . GLU A 1 89 ? -23.644 -6.920 14.705 1.00 93.12 89 GLU A CA 1
ATOM 735 C C . GLU A 1 89 ? -24.850 -6.370 15.486 1.00 93.12 89 GLU A C 1
ATOM 737 O O . GLU A 1 89 ? -24.971 -6.528 16.702 1.00 93.12 89 GLU A O 1
ATOM 742 N N . GLY A 1 90 ? -25.752 -5.684 14.780 1.00 87.12 90 GLY A N 1
ATOM 743 C CA . GLY A 1 90 ? -26.942 -5.069 15.368 1.00 87.12 90 GLY A CA 1
ATOM 744 C C . GLY A 1 90 ? -26.679 -3.739 16.084 1.00 87.12 90 GLY A C 1
ATOM 745 O O . GLY A 1 90 ? -27.620 -3.122 16.589 1.00 87.12 90 GLY A O 1
ATOM 746 N N . MET A 1 91 ? -25.433 -3.256 16.109 1.00 89.44 91 MET A N 1
ATOM 747 C CA . MET A 1 91 ? -25.076 -1.959 16.680 1.00 89.44 91 MET A CA 1
ATOM 748 C C . MET A 1 91 ? -25.101 -0.853 15.622 1.00 89.44 91 MET A C 1
ATOM 750 O O . MET A 1 91 ? -24.767 -1.059 14.462 1.00 89.44 91 MET A O 1
ATOM 754 N N . HIS A 1 92 ? -25.362 0.395 16.023 1.00 86.94 92 HIS A N 1
ATOM 755 C CA . HIS A 1 92 ? -25.205 1.534 15.103 1.00 86.94 92 HIS A CA 1
ATOM 756 C C . HIS A 1 92 ? -23.748 1.699 14.609 1.00 86.94 92 HIS A C 1
ATOM 758 O O . HIS A 1 9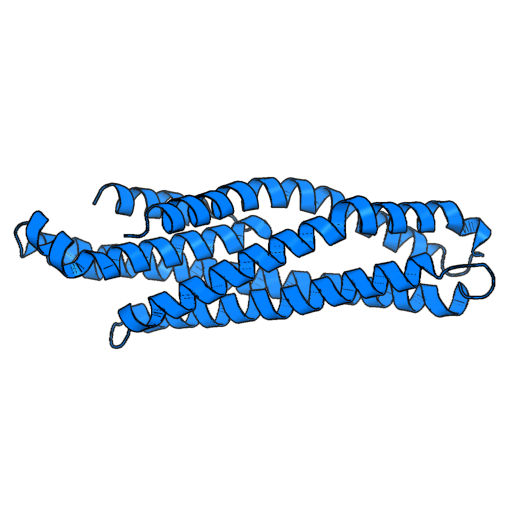2 ? -23.500 2.222 13.523 1.00 86.94 92 HIS A O 1
ATOM 764 N N . ALA A 1 93 ? -22.779 1.229 15.397 1.00 89.31 93 ALA A N 1
ATOM 765 C CA . ALA A 1 93 ? -21.364 1.179 15.041 1.00 89.31 93 ALA A CA 1
ATOM 766 C C . ALA A 1 93 ? -21.052 0.236 13.858 1.00 89.31 93 ALA A C 1
ATOM 768 O O . ALA A 1 93 ? -20.048 0.446 13.175 1.00 89.31 93 ALA A O 1
ATOM 769 N N . GLU A 1 94 ? -21.922 -0.743 13.574 1.00 94.38 94 GLU A N 1
ATOM 770 C CA . GLU A 1 94 ? -21.756 -1.740 12.507 1.00 94.38 94 GLU A CA 1
ATOM 771 C C . GLU A 1 94 ? -21.536 -1.100 11.134 1.00 94.38 94 GLU A C 1
ATOM 773 O O . GLU A 1 94 ? -20.737 -1.587 10.339 1.00 94.38 94 GLU A O 1
ATOM 778 N N . LEU A 1 95 ? -22.197 0.032 10.865 1.00 94.81 95 LEU A N 1
ATOM 779 C CA . LEU A 1 95 ? -22.038 0.769 9.612 1.00 94.81 95 LEU A CA 1
ATOM 780 C C . LEU A 1 95 ? -20.578 1.188 9.386 1.00 94.81 95 LEU A C 1
ATOM 782 O O . LEU A 1 95 ? -20.051 1.031 8.288 1.00 94.81 95 LEU A O 1
ATOM 786 N N . PHE A 1 96 ? -19.918 1.714 10.422 1.00 94.69 96 PHE A N 1
ATOM 787 C CA . PHE A 1 96 ? -18.521 2.137 10.320 1.00 94.69 96 PHE A CA 1
ATOM 788 C C . PHE A 1 96 ? -17.586 0.931 10.237 1.00 94.69 96 PHE A C 1
ATOM 790 O O . PHE A 1 96 ? -16.653 0.952 9.440 1.00 94.69 96 PHE A O 1
ATOM 797 N N . ALA A 1 97 ? -17.862 -0.126 11.009 1.00 94.62 97 ALA A N 1
ATOM 798 C CA . ALA A 1 97 ? -17.085 -1.362 10.984 1.00 94.62 97 ALA A CA 1
ATOM 799 C C . ALA A 1 97 ? -17.116 -2.030 9.593 1.00 94.62 97 ALA A C 1
ATOM 801 O O . ALA A 1 97 ? -16.067 -2.379 9.059 1.00 94.62 97 ALA A O 1
ATOM 802 N N . LYS A 1 98 ? -18.284 -2.090 8.938 1.00 96.94 98 LYS A N 1
ATOM 803 C CA . LYS A 1 98 ? -18.432 -2.630 7.573 1.00 96.94 98 LYS A CA 1
ATOM 804 C C . LYS A 1 98 ? -17.677 -1.816 6.526 1.00 96.94 98 LYS A C 1
ATOM 806 O O . LYS A 1 98 ? -17.081 -2.373 5.610 1.00 96.94 98 LYS A O 1
ATOM 811 N N . GLU A 1 99 ? -17.675 -0.491 6.643 1.00 96.94 99 GLU A N 1
ATOM 812 C CA . GLU A 1 99 ? -16.884 0.366 5.751 1.00 96.94 99 GLU A CA 1
ATOM 813 C C . GLU A 1 99 ? -15.369 0.173 5.950 1.00 96.94 99 GLU A C 1
ATOM 815 O O . GLU A 1 99 ? -14.607 0.239 4.980 1.00 96.94 99 GLU A O 1
ATOM 820 N N . ILE A 1 100 ? -14.927 -0.092 7.186 1.00 96.62 100 ILE A N 1
ATOM 821 C CA . ILE A 1 100 ? -13.535 -0.448 7.510 1.00 96.62 100 ILE A CA 1
ATOM 822 C C . ILE A 1 100 ? -13.174 -1.802 6.882 1.00 96.62 100 ILE A C 1
ATOM 824 O O . ILE A 1 100 ? -12.153 -1.884 6.201 1.00 96.62 100 ILE A O 1
ATOM 828 N N . GLU A 1 101 ? -14.018 -2.825 7.044 1.00 97.31 101 GLU A N 1
ATOM 829 C CA . GLU A 1 101 ? -13.848 -4.159 6.444 1.00 97.31 101 GLU A CA 1
ATOM 830 C C . GLU A 1 101 ? -13.780 -4.095 4.912 1.00 97.31 101 GLU A C 1
ATOM 832 O O . GLU A 1 101 ? -12.790 -4.504 4.309 1.00 97.31 101 GLU A O 1
ATOM 837 N N . ASN A 1 102 ? -14.769 -3.477 4.262 1.00 97.69 102 ASN A N 1
ATOM 838 C CA . ASN A 1 102 ? -14.779 -3.326 2.804 1.00 97.69 102 ASN A CA 1
ATOM 839 C C . ASN A 1 102 ? -13.533 -2.578 2.293 1.00 97.69 102 ASN A C 1
ATOM 841 O O . ASN A 1 102 ? -13.002 -2.862 1.214 1.00 97.69 102 ASN A O 1
ATOM 845 N N . SER A 1 103 ? -13.052 -1.596 3.062 1.00 97.56 103 SER A N 1
ATOM 846 C CA . SER A 1 103 ? -11.838 -0.857 2.720 1.00 97.56 103 SER A CA 1
ATOM 847 C C . SER A 1 103 ? -10.578 -1.699 2.900 1.00 97.56 103 SER A C 1
ATOM 849 O O . SER A 1 103 ? -9.694 -1.614 2.046 1.00 97.56 103 SER A O 1
ATOM 851 N N . SER A 1 104 ? -10.488 -2.527 3.944 1.00 97.50 104 SER A N 1
ATOM 852 C CA . SER A 1 104 ? -9.339 -3.411 4.168 1.00 97.50 104 SER A CA 1
ATOM 853 C C . SER A 1 104 ? -9.235 -4.484 3.079 1.00 97.50 104 SER A C 1
ATOM 855 O O . SER A 1 104 ? -8.147 -4.702 2.539 1.00 97.50 104 SER A O 1
ATOM 857 N N . GLU A 1 105 ? -10.360 -5.054 2.637 1.00 97.88 105 GLU A N 1
ATOM 858 C CA . GLU A 1 105 ? -10.402 -5.952 1.477 1.00 97.88 105 GLU A CA 1
ATOM 859 C C . GLU A 1 105 ? -9.943 -5.249 0.194 1.00 97.88 105 GLU A C 1
ATOM 861 O O . GLU A 1 105 ? -9.143 -5.787 -0.581 1.00 97.88 105 GLU A O 1
ATOM 866 N N . GLY A 1 106 ? -10.411 -4.014 -0.019 1.00 97.06 106 GLY A N 1
ATOM 867 C CA . GLY A 1 106 ? -9.984 -3.171 -1.131 1.00 97.06 106 GLY A CA 1
ATOM 868 C C . GLY A 1 106 ? -8.475 -2.916 -1.122 1.00 97.06 106 GLY A C 1
ATOM 869 O O . GLY A 1 106 ? -7.821 -3.047 -2.160 1.00 97.06 106 GLY A O 1
ATOM 870 N N . ILE A 1 107 ? -7.898 -2.600 0.039 1.00 97.31 107 ILE A N 1
ATOM 871 C CA . ILE A 1 107 ? -6.450 -2.410 0.216 1.00 97.31 107 ILE A CA 1
ATOM 872 C C . ILE A 1 107 ? -5.701 -3.690 -0.134 1.00 97.31 107 ILE A C 1
ATOM 874 O O . ILE A 1 107 ? -4.789 -3.646 -0.965 1.00 97.31 107 ILE A O 1
ATOM 878 N N . PHE A 1 108 ? -6.094 -4.824 0.446 1.00 97.81 108 PHE A N 1
ATOM 879 C CA . PHE A 1 108 ? -5.411 -6.096 0.237 1.00 97.81 108 PHE A CA 1
ATOM 880 C C . PHE A 1 108 ? -5.457 -6.525 -1.233 1.00 97.81 108 PHE A C 1
ATOM 882 O O . PHE A 1 108 ? -4.416 -6.760 -1.846 1.00 97.81 108 PHE A O 1
ATOM 889 N N . LYS A 1 109 ? -6.642 -6.509 -1.858 1.00 98.19 109 LYS A N 1
ATOM 890 C CA . LYS A 1 109 ? -6.820 -6.876 -3.271 1.00 98.19 109 LYS A CA 1
ATOM 891 C C . LYS A 1 109 ? -5.960 -6.029 -4.210 1.00 98.19 109 LYS A C 1
ATOM 893 O O . LYS A 1 109 ? -5.327 -6.561 -5.123 1.00 98.19 109 LYS A O 1
ATOM 898 N N . ASN A 1 110 ? -5.937 -4.711 -4.010 1.00 98.06 110 ASN A N 1
ATOM 899 C CA . ASN A 1 110 ? -5.112 -3.833 -4.839 1.00 98.06 110 ASN A CA 1
ATOM 900 C C . ASN A 1 110 ? -3.612 -3.998 -4.529 1.00 98.06 110 ASN A C 1
ATOM 902 O O . ASN A 1 110 ? -2.800 -3.845 -5.438 1.00 98.06 110 ASN A O 1
ATOM 906 N N . SER A 1 111 ? -3.240 -4.359 -3.297 1.00 96.50 111 SER A N 1
ATOM 907 C CA . SER A 1 111 ? -1.848 -4.634 -2.911 1.00 96.50 111 SER A CA 1
ATOM 908 C C . SER A 1 111 ? -1.315 -5.926 -3.536 1.00 96.50 111 SER A C 1
ATOM 910 O O . SER A 1 111 ? -0.190 -5.932 -4.029 1.00 96.50 111 SER A O 1
ATOM 912 N N . VAL A 1 112 ? -2.136 -6.979 -3.624 1.00 97.69 112 VAL A N 1
ATOM 913 C CA . VAL A 1 112 ? -1.815 -8.201 -4.388 1.00 97.69 112 VAL A CA 1
ATOM 914 C C . VAL A 1 112 ? -1.562 -7.859 -5.858 1.00 97.69 112 VAL A C 1
ATOM 916 O O . VAL A 1 112 ? -0.543 -8.241 -6.428 1.00 97.69 112 VAL A O 1
ATOM 919 N N . ALA A 1 113 ? -2.461 -7.085 -6.473 1.00 97.56 113 ALA A N 1
ATOM 920 C CA . ALA A 1 113 ? -2.308 -6.674 -7.867 1.00 97.56 113 ALA A CA 1
ATOM 921 C C . ALA A 1 113 ? -1.081 -5.770 -8.092 1.00 97.56 113 ALA A C 1
ATOM 923 O O . ALA A 1 113 ? -0.456 -5.838 -9.150 1.00 97.56 113 ALA A O 1
ATOM 924 N N . LEU A 1 114 ? -0.738 -4.925 -7.115 1.00 95.75 114 LEU A N 1
ATOM 925 C CA . LEU A 1 114 ? 0.454 -4.077 -7.149 1.00 95.75 114 LEU A CA 1
ATOM 926 C C . LEU A 1 114 ? 1.723 -4.928 -7.082 1.00 95.75 114 LEU A C 1
ATOM 928 O O . LEU A 1 114 ? 2.645 -4.715 -7.866 1.00 95.75 114 LEU A O 1
ATOM 932 N N . HIS A 1 115 ? 1.759 -5.907 -6.181 1.00 95.38 115 HIS A N 1
ATOM 933 C CA . HIS A 1 115 ? 2.867 -6.844 -6.075 1.00 95.38 115 HIS A CA 1
ATOM 934 C C . HIS A 1 115 ? 3.073 -7.615 -7.389 1.00 95.38 115 HIS A C 1
ATOM 936 O O . HIS A 1 115 ? 4.205 -7.702 -7.865 1.00 95.38 115 HIS A O 1
ATOM 942 N N . ASP A 1 116 ? 2.007 -8.144 -7.999 1.00 96.00 116 ASP A N 1
ATOM 943 C CA . ASP A 1 116 ? 2.083 -8.820 -9.304 1.00 96.00 116 ASP A CA 1
ATOM 944 C C . ASP A 1 116 ? 2.640 -7.890 -10.393 1.00 96.00 116 ASP A C 1
ATOM 946 O O . ASP A 1 116 ? 3.577 -8.248 -11.105 1.00 96.00 116 ASP A O 1
ATOM 950 N N . ALA A 1 117 ? 2.128 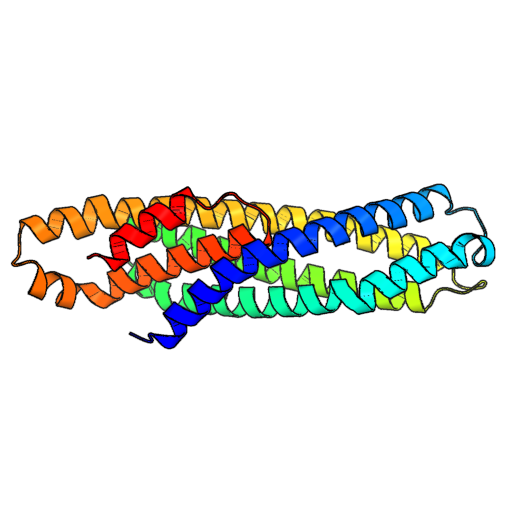-6.657 -10.483 1.00 95.62 117 ALA A N 1
ATOM 951 C CA . ALA A 1 117 ? 2.596 -5.682 -11.466 1.00 95.62 117 ALA A CA 1
ATOM 952 C C . ALA A 1 117 ? 4.099 -5.386 -11.323 1.00 95.62 117 ALA A C 1
ATOM 954 O O . ALA A 1 117 ? 4.813 -5.343 -12.326 1.00 95.62 117 ALA A O 1
ATOM 955 N N . VAL A 1 118 ? 4.591 -5.241 -10.088 1.00 94.50 118 VAL A N 1
ATOM 956 C CA . VAL A 1 118 ? 6.011 -4.986 -9.805 1.00 94.50 118 VAL A CA 1
ATOM 957 C C . VAL A 1 118 ? 6.887 -6.196 -10.139 1.00 94.50 118 VAL A C 1
ATOM 959 O O . VAL A 1 118 ? 7.960 -6.015 -10.715 1.00 94.50 118 VAL A O 1
ATOM 962 N N . LEU A 1 119 ? 6.440 -7.424 -9.849 1.00 95.31 119 LEU A N 1
ATOM 963 C CA . LEU A 1 119 ? 7.169 -8.631 -10.254 1.00 95.31 119 LEU A CA 1
ATOM 964 C C . LEU A 1 119 ? 7.273 -8.737 -11.774 1.00 95.31 119 LEU A C 1
ATOM 966 O O . LEU A 1 119 ? 8.370 -8.880 -12.309 1.00 95.31 119 LEU A O 1
ATOM 970 N N . ARG A 1 120 ? 6.152 -8.576 -12.479 1.00 96.31 120 ARG A N 1
ATOM 971 C CA . ARG A 1 120 ? 6.120 -8.621 -13.946 1.00 96.31 120 ARG A CA 1
ATOM 972 C C . ARG A 1 120 ? 6.963 -7.515 -14.574 1.00 96.31 120 ARG A C 1
ATOM 974 O O . ARG A 1 120 ? 7.576 -7.722 -15.618 1.00 96.31 120 ARG A O 1
ATOM 981 N N . GLN A 1 121 ? 7.023 -6.344 -13.941 1.00 95.38 121 GLN A N 1
ATOM 982 C CA . GLN A 1 121 ? 7.897 -5.261 -14.380 1.00 95.38 121 GLN A CA 1
ATOM 983 C C . GLN A 1 121 ? 9.371 -5.647 -14.216 1.00 95.38 121 GLN A C 1
ATOM 985 O O . GLN A 1 121 ? 10.179 -5.381 -15.104 1.00 95.38 121 GLN A O 1
ATOM 990 N N . SER A 1 122 ? 9.707 -6.308 -13.107 1.00 95.75 122 SER A N 1
ATOM 991 C CA . SER A 1 122 ? 11.050 -6.809 -12.805 1.00 95.75 122 SER A CA 1
ATOM 992 C C . SER A 1 122 ? 11.507 -7.913 -13.773 1.00 95.75 122 SER A C 1
ATOM 994 O O . SER A 1 122 ? 12.658 -7.941 -14.215 1.00 95.75 122 SER A O 1
ATOM 996 N N . GLU A 1 123 ? 10.597 -8.798 -14.174 1.00 96.06 123 GLU A N 1
ATOM 997 C CA . GLU A 1 123 ? 10.849 -9.810 -15.207 1.00 96.06 123 GLU A CA 1
ATOM 998 C C . GLU A 1 123 ? 11.063 -9.170 -16.584 1.00 96.06 123 GLU A C 1
ATOM 1000 O O . GLU A 1 123 ? 12.021 -9.497 -17.291 1.00 96.06 123 GLU A O 1
ATOM 1005 N N . ALA A 1 124 ? 10.200 -8.216 -16.952 1.00 95.94 124 ALA A N 1
ATOM 1006 C CA . ALA A 1 124 ? 10.285 -7.520 -18.229 1.00 95.94 124 ALA A CA 1
ATOM 1007 C C . ALA A 1 124 ? 11.580 -6.703 -18.352 1.00 95.94 124 ALA A C 1
ATOM 1009 O O . ALA A 1 124 ? 12.243 -6.793 -19.384 1.00 95.94 124 ALA A O 1
ATOM 1010 N N . ILE A 1 125 ? 11.978 -5.964 -17.305 1.00 95.94 125 ILE A N 1
ATOM 1011 C CA . ILE A 1 125 ? 13.225 -5.182 -17.316 1.00 95.94 125 ILE A CA 1
ATOM 1012 C C . ILE A 1 125 ? 14.457 -6.091 -17.408 1.00 95.94 125 ILE A C 1
ATOM 1014 O O . ILE A 1 125 ? 15.372 -5.802 -18.170 1.00 95.94 125 ILE A O 1
ATOM 1018 N N . SER A 1 126 ? 14.457 -7.225 -16.698 1.00 95.19 126 SER A N 1
ATOM 1019 C CA . SER A 1 126 ? 15.585 -8.170 -16.696 1.00 95.19 126 SER A CA 1
ATOM 1020 C C . SER A 1 126 ? 15.743 -8.907 -18.029 1.00 95.19 126 SER A C 1
ATOM 1022 O O . SER A 1 126 ? 16.803 -9.457 -18.311 1.00 95.19 126 SER A O 1
ATOM 1024 N N . SER A 1 127 ? 14.693 -8.906 -18.853 1.00 96.19 127 SER A N 1
ATOM 1025 C CA . SER A 1 127 ? 14.677 -9.517 -20.184 1.00 96.19 127 SER A CA 1
ATOM 1026 C C . SER A 1 127 ? 15.059 -8.540 -21.304 1.00 96.19 127 SER A C 1
ATOM 1028 O O . SER A 1 127 ? 15.086 -8.939 -22.473 1.00 96.19 127 SER A O 1
ATOM 1030 N N . LEU A 1 128 ? 15.327 -7.266 -20.986 1.00 96.38 128 LEU A N 1
ATOM 1031 C CA . LEU A 1 128 ? 15.748 -6.272 -21.972 1.00 96.38 128 LEU A CA 1
ATOM 1032 C C . LEU A 1 128 ? 17.174 -6.544 -22.458 1.00 96.38 128 LEU A C 1
ATOM 1034 O O . LEU A 1 128 ? 18.114 -6.653 -21.675 1.00 96.38 128 LEU A O 1
ATOM 1038 N N . ASN A 1 129 ? 17.323 -6.586 -23.776 1.00 96.50 129 ASN A N 1
ATOM 1039 C CA . ASN A 1 129 ? 18.582 -6.571 -24.512 1.00 96.50 129 ASN A CA 1
ATOM 1040 C C . ASN A 1 129 ? 18.353 -5.875 -25.863 1.00 96.50 129 ASN A C 1
ATOM 1042 O O . ASN A 1 129 ? 17.231 -5.466 -26.167 1.00 96.50 129 ASN A O 1
ATOM 1046 N N . GLU A 1 130 ? 19.386 -5.762 -26.699 1.00 95.50 130 GLU A N 1
ATOM 1047 C CA . GLU A 1 130 ? 19.278 -5.114 -28.016 1.00 95.50 130 GLU A CA 1
ATOM 1048 C C . GLU A 1 130 ? 18.138 -5.668 -28.889 1.00 95.50 130 GLU A C 1
ATOM 1050 O O . GLU A 1 130 ? 17.478 -4.903 -29.589 1.00 95.50 130 GLU A O 1
ATOM 1055 N N . ALA A 1 131 ? 17.858 -6.973 -28.816 1.00 96.38 131 ALA A N 1
ATOM 1056 C CA . ALA A 1 131 ? 16.826 -7.616 -29.626 1.00 96.38 131 ALA A CA 1
ATOM 1057 C C . ALA A 1 131 ? 15.406 -7.439 -29.061 1.00 96.38 131 ALA A C 1
ATOM 1059 O O . ALA A 1 131 ? 14.440 -7.400 -29.821 1.00 96.38 131 ALA A O 1
ATOM 1060 N N . THR A 1 132 ? 15.253 -7.348 -27.738 1.00 96.56 132 THR A N 1
ATOM 1061 C CA . THR A 1 132 ? 13.938 -7.311 -27.070 1.00 96.56 132 THR A CA 1
ATOM 1062 C C . THR A 1 132 ? 13.501 -5.908 -26.651 1.00 96.56 132 THR A C 1
ATOM 1064 O O . THR A 1 132 ? 12.325 -5.704 -26.343 1.00 96.56 132 THR A O 1
ATOM 1067 N N . TYR A 1 133 ? 14.414 -4.932 -26.658 1.00 96.06 133 TYR A N 1
ATOM 1068 C CA . TYR A 1 133 ? 14.204 -3.603 -26.082 1.00 96.06 133 TYR A CA 1
ATOM 1069 C C . TYR A 1 133 ? 12.972 -2.876 -26.628 1.00 96.06 133 TYR A C 1
ATOM 1071 O O . TYR A 1 133 ? 12.095 -2.491 -25.854 1.00 96.06 133 TYR A O 1
ATOM 1079 N N . ALA A 1 134 ? 12.861 -2.748 -27.954 1.00 92.88 134 ALA A N 1
ATOM 1080 C CA . ALA A 1 134 ? 11.766 -2.014 -28.592 1.00 92.88 134 ALA A CA 1
ATOM 1081 C C . ALA A 1 134 ? 10.381 -2.624 -28.301 1.00 92.88 134 ALA A C 1
ATOM 1083 O O . ALA A 1 134 ? 9.374 -1.919 -28.314 1.00 92.88 134 ALA A O 1
ATOM 1084 N N . PHE A 1 135 ? 10.330 -3.930 -28.023 1.00 93.88 135 PHE A N 1
ATOM 1085 C CA . PHE A 1 135 ? 9.094 -4.648 -27.723 1.00 93.88 135 PHE A CA 1
ATOM 1086 C C . PHE A 1 135 ? 8.739 -4.614 -26.230 1.00 93.88 135 PHE A C 1
ATOM 1088 O O . PHE A 1 135 ? 7.574 -4.441 -25.873 1.00 93.88 135 PHE A O 1
ATOM 1095 N N . LEU A 1 136 ? 9.728 -4.772 -25.345 1.00 96.44 136 LEU A N 1
ATOM 1096 C CA . LEU A 1 136 ? 9.491 -4.919 -23.908 1.00 96.44 136 LEU A CA 1
ATOM 1097 C C . LEU A 1 136 ? 9.492 -3.594 -23.139 1.00 96.44 136 LEU A C 1
ATOM 1099 O O . LEU A 1 136 ? 8.791 -3.510 -22.129 1.00 96.44 136 LEU A O 1
ATOM 1103 N N . LEU A 1 137 ? 10.207 -2.554 -23.589 1.00 96.12 137 LEU A N 1
ATOM 1104 C CA . LEU A 1 137 ? 10.199 -1.260 -22.897 1.00 96.12 137 LEU A CA 1
ATOM 1105 C C . LEU A 1 137 ? 8.779 -0.670 -22.760 1.00 96.12 137 LEU A C 1
ATOM 1107 O O . LEU A 1 137 ? 8.430 -0.252 -21.653 1.00 96.12 137 LEU A O 1
ATOM 1111 N N . PRO A 1 138 ? 7.915 -0.679 -23.798 1.00 95.94 138 PRO A N 1
ATOM 1112 C CA . PRO A 1 138 ? 6.530 -0.236 -23.644 1.00 95.94 138 PRO A CA 1
ATOM 1113 C C . PRO A 1 138 ? 5.770 -0.999 -22.553 1.00 95.94 138 PRO A C 1
ATOM 1115 O O . PRO A 1 138 ? 5.003 -0.397 -21.808 1.00 95.94 138 PRO A O 1
ATOM 1118 N N . ASN A 1 139 ? 6.010 -2.307 -22.410 1.00 96.50 139 ASN A N 1
ATOM 1119 C CA . ASN A 1 139 ? 5.390 -3.116 -21.361 1.00 96.50 139 ASN A CA 1
ATOM 1120 C C . ASN A 1 139 ? 5.915 -2.749 -19.960 1.00 96.50 139 ASN A C 1
ATOM 1122 O O . ASN A 1 139 ? 5.131 -2.667 -19.019 1.00 96.50 139 ASN A O 1
ATOM 1126 N N . VAL A 1 140 ? 7.217 -2.471 -19.816 1.00 96.88 140 VAL A N 1
ATOM 1127 C CA . VAL A 1 140 ? 7.802 -1.981 -18.552 1.00 96.88 140 VAL A CA 1
ATOM 1128 C C . VAL A 1 140 ? 7.141 -0.671 -18.110 1.00 96.88 140 VAL A C 1
ATOM 1130 O O . VAL A 1 140 ? 6.786 -0.538 -16.937 1.00 96.88 140 VAL A O 1
ATOM 1133 N N . LEU A 1 141 ? 6.948 0.274 -19.036 1.00 96.44 141 LEU A N 1
ATOM 1134 C CA . LEU A 1 141 ? 6.312 1.568 -18.757 1.00 96.44 141 LEU A CA 1
ATOM 1135 C C . LEU A 1 141 ? 4.804 1.426 -18.497 1.00 96.44 141 LEU A C 1
ATOM 1137 O O . LEU A 1 141 ? 4.288 2.013 -17.554 1.00 96.44 141 LEU A O 1
ATOM 1141 N N . PHE A 1 142 ? 4.106 0.570 -19.245 1.00 97.00 142 PHE A N 1
ATOM 1142 C CA . PHE A 1 142 ? 2.696 0.268 -18.988 1.00 97.00 142 PHE A CA 1
ATOM 1143 C C . PHE A 1 142 ? 2.466 -0.316 -17.582 1.00 97.00 142 PHE A C 1
ATOM 1145 O O . PHE A 1 142 ? 1.522 0.058 -16.884 1.00 97.00 142 PHE A O 1
ATOM 1152 N N . LEU A 1 143 ? 3.337 -1.229 -17.140 1.00 97.25 143 LEU A N 1
ATOM 1153 C CA . LEU A 1 143 ? 3.264 -1.799 -15.793 1.00 97.25 143 LEU A CA 1
ATOM 1154 C C . LEU A 1 143 ? 3.533 -0.748 -14.707 1.00 97.25 143 LEU A C 1
ATOM 1156 O O . LEU A 1 143 ? 2.924 -0.825 -13.641 1.00 97.25 143 LEU A O 1
ATOM 1160 N N . TYR A 1 144 ? 4.378 0.249 -14.991 1.00 96.81 144 TYR A N 1
ATOM 1161 C CA . TYR A 1 144 ? 4.583 1.391 -14.100 1.00 96.81 144 TYR A CA 1
ATOM 1162 C C . TYR A 1 144 ? 3.313 2.240 -13.952 1.00 96.81 144 TYR A C 1
ATOM 1164 O O . TYR A 1 144 ? 2.893 2.518 -12.830 1.00 96.81 144 TYR A O 1
ATOM 1172 N N . ASP A 1 145 ? 2.658 2.594 -15.059 1.00 96.81 145 ASP A N 1
ATOM 1173 C CA . ASP A 1 145 ? 1.411 3.370 -15.024 1.00 96.81 145 ASP A CA 1
ATOM 1174 C C . ASP A 1 145 ? 0.322 2.631 -14.232 1.00 96.81 145 ASP A C 1
ATOM 1176 O O . ASP A 1 145 ? -0.355 3.205 -13.373 1.00 96.81 145 ASP A O 1
ATOM 1180 N N . ARG A 1 146 ? 0.215 1.312 -14.436 1.00 97.19 146 ARG A N 1
ATOM 1181 C CA . ARG A 1 146 ? -0.694 0.455 -13.667 1.00 97.19 146 ARG A CA 1
ATOM 1182 C C . ARG A 1 146 ? -0.377 0.461 -12.168 1.00 97.19 146 ARG A C 1
ATOM 1184 O O . ARG A 1 146 ? -1.297 0.458 -11.350 1.00 97.19 146 ARG A O 1
ATOM 1191 N N . GLU A 1 147 ? 0.896 0.460 -11.786 1.00 95.31 147 GLU A N 1
ATOM 1192 C CA . GLU A 1 147 ? 1.312 0.588 -10.386 1.00 95.31 147 GLU A CA 1
ATOM 1193 C C . GLU A 1 147 ? 0.864 1.921 -9.773 1.00 95.31 147 GLU A C 1
ATOM 1195 O O . GLU A 1 147 ? 0.348 1.923 -8.651 1.00 95.31 147 GLU A O 1
ATOM 1200 N N . LEU A 1 148 ? 0.988 3.034 -10.503 1.00 94.88 148 LEU A N 1
ATOM 1201 C CA . LEU A 1 148 ? 0.523 4.345 -10.037 1.00 94.88 148 LEU A CA 1
ATOM 1202 C C . LEU A 1 148 ? -0.990 4.351 -9.779 1.00 94.88 148 LEU A C 1
ATOM 1204 O O . LEU A 1 148 ? -1.448 4.826 -8.734 1.00 94.88 148 LEU A O 1
ATOM 1208 N N . GLU A 1 149 ? -1.776 3.763 -10.684 1.00 97.12 149 GLU A N 1
ATOM 1209 C CA . GLU A 1 149 ? -3.223 3.621 -10.499 1.00 97.12 149 GLU A CA 1
ATOM 1210 C C . GLU A 1 149 ? -3.577 2.775 -9.272 1.00 97.12 149 GLU A C 1
ATOM 1212 O O . GLU A 1 149 ? -4.473 3.130 -8.498 1.00 97.12 149 GLU A O 1
ATOM 1217 N N . LEU A 1 150 ? -2.886 1.648 -9.084 1.00 96.56 150 LEU A N 1
ATOM 1218 C CA . LEU A 1 150 ? -3.114 0.752 -7.951 1.00 96.56 150 LEU A CA 1
ATOM 1219 C C . LEU A 1 150 ? -2.780 1.444 -6.631 1.00 96.56 150 LEU A C 1
ATOM 1221 O O . LEU A 1 150 ? -3.580 1.384 -5.700 1.00 96.56 150 LEU A O 1
ATOM 1225 N N . ARG A 1 151 ? -1.670 2.184 -6.557 1.00 92.62 151 ARG A N 1
ATOM 1226 C CA . ARG A 1 151 ? -1.319 2.976 -5.368 1.00 92.62 151 ARG A CA 1
ATOM 1227 C C . ARG A 1 151 ? -2.360 4.034 -5.042 1.00 92.62 151 ARG A C 1
ATOM 1229 O O . ARG A 1 151 ? -2.723 4.181 -3.877 1.00 92.62 151 ARG A O 1
ATOM 1236 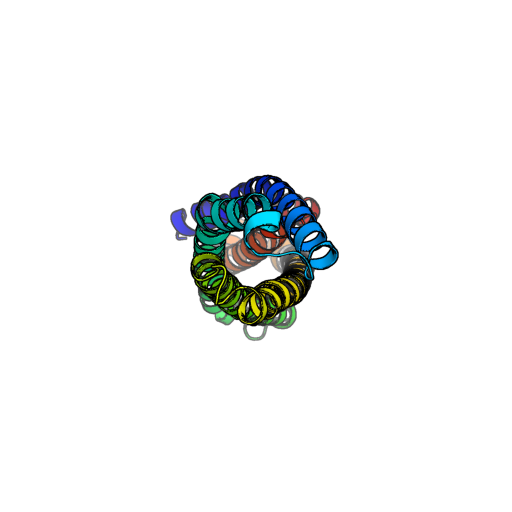N N . SER A 1 152 ? -2.879 4.726 -6.054 1.00 94.19 152 SER A N 1
ATOM 1237 C CA . SER A 1 152 ? -3.963 5.697 -5.877 1.00 94.19 152 SER A CA 1
ATOM 1238 C C . SER A 1 152 ? -5.221 5.042 -5.290 1.00 94.19 152 SER A C 1
ATOM 1240 O O . SER A 1 152 ? -5.797 5.543 -4.320 1.00 94.19 152 SER A O 1
ATOM 1242 N N . LYS A 1 153 ? -5.609 3.865 -5.804 1.00 96.44 153 LYS A N 1
ATOM 1243 C CA . LYS A 1 153 ? -6.735 3.082 -5.267 1.00 96.44 153 LYS A CA 1
ATOM 1244 C C . LYS A 1 153 ? -6.497 2.659 -3.820 1.00 96.44 153 LYS A C 1
ATOM 1246 O O . LYS A 1 153 ? -7.386 2.846 -2.992 1.00 96.44 153 LYS A O 1
ATOM 1251 N N . ILE A 1 154 ? -5.311 2.137 -3.502 1.00 95.00 154 ILE A N 1
ATOM 1252 C CA . ILE A 1 154 ? -4.989 1.711 -2.135 1.00 95.00 154 ILE A CA 1
ATOM 1253 C C . ILE A 1 154 ? -5.041 2.906 -1.182 1.00 95.00 154 ILE A C 1
ATOM 1255 O O . ILE A 1 154 ? -5.707 2.829 -0.154 1.00 95.00 154 ILE A O 1
ATOM 1259 N N . LYS A 1 155 ? -4.429 4.038 -1.552 1.00 93.62 155 LYS A N 1
ATOM 1260 C CA . LYS A 1 155 ? -4.474 5.269 -0.754 1.00 93.62 155 LYS A CA 1
ATOM 1261 C C . LYS A 1 155 ? -5.909 5.729 -0.497 1.00 93.62 155 LYS A C 1
ATOM 1263 O O . LYS A 1 155 ? -6.240 6.077 0.633 1.00 93.62 155 LYS A O 1
ATOM 1268 N N . LYS A 1 156 ? -6.779 5.685 -1.515 1.00 95.50 156 LYS A N 1
ATOM 1269 C CA . LYS A 1 156 ? -8.204 6.014 -1.364 1.00 95.50 156 LYS A CA 1
ATOM 1270 C C . LYS A 1 156 ? -8.882 5.111 -0.331 1.00 95.50 156 LYS A C 1
ATOM 1272 O O . LYS A 1 156 ? -9.555 5.629 0.556 1.00 95.50 156 LYS A O 1
ATOM 1277 N N . HIS A 1 157 ? -8.696 3.793 -0.419 1.00 96.94 157 HIS A N 1
ATOM 1278 C CA . HIS A 1 157 ? -9.264 2.865 0.562 1.00 96.94 157 HIS A CA 1
ATOM 1279 C C . HIS A 1 157 ? -8.681 3.078 1.967 1.00 96.94 157 HIS A C 1
ATOM 1281 O O . HIS A 1 157 ? -9.442 3.124 2.926 1.00 96.94 157 HIS A O 1
ATOM 1287 N N . ALA A 1 158 ? -7.373 3.313 2.095 1.00 94.06 158 ALA A N 1
ATOM 1288 C CA . ALA A 1 158 ? -6.730 3.617 3.374 1.00 94.06 158 ALA A CA 1
ATOM 1289 C C . ALA A 1 158 ? -7.294 4.895 4.021 1.00 94.06 158 ALA A C 1
ATOM 1291 O O . ALA A 1 158 ? -7.545 4.923 5.222 1.00 94.06 158 ALA A O 1
ATOM 1292 N N . SER A 1 159 ? -7.580 5.936 3.230 1.00 94.00 159 SER A N 1
ATOM 1293 C CA . SER A 1 159 ? -8.251 7.145 3.727 1.00 94.00 159 SER A CA 1
ATOM 1294 C C . SER A 1 159 ? -9.691 6.882 4.180 1.00 94.00 159 SER A C 1
ATOM 1296 O O . SER A 1 159 ? -10.119 7.420 5.200 1.00 94.00 159 SER A O 1
ATOM 1298 N N . VAL A 1 160 ? -10.456 6.064 3.446 1.00 94.62 160 VAL A N 1
ATOM 1299 C CA . VAL A 1 160 ? -11.823 5.678 3.852 1.00 94.62 160 VAL A CA 1
ATOM 1300 C C . VAL A 1 160 ? -11.789 4.884 5.156 1.00 94.62 160 VAL A C 1
ATOM 1302 O O . VAL A 1 160 ? -12.556 5.184 6.071 1.00 94.62 160 VAL A O 1
ATOM 1305 N N . MET A 1 161 ? -10.868 3.930 5.262 1.00 94.62 161 MET A N 1
ATOM 1306 C CA . MET A 1 161 ? -10.651 3.118 6.452 1.00 94.62 161 MET A CA 1
ATOM 1307 C C . MET A 1 161 ? -10.310 3.989 7.667 1.00 94.62 161 MET A C 1
ATOM 1309 O O . MET A 1 161 ? -11.010 3.930 8.669 1.00 94.62 161 MET A O 1
ATOM 1313 N N . HIS A 1 162 ? -9.330 4.889 7.544 1.00 93.62 162 HIS A N 1
ATOM 1314 C CA . HIS A 1 162 ? -8.966 5.854 8.587 1.00 93.62 162 HIS A CA 1
ATOM 1315 C C . HIS A 1 162 ? -10.142 6.716 9.056 1.00 93.62 162 HIS A C 1
ATOM 1317 O O . HIS A 1 162 ? -10.414 6.810 10.253 1.00 93.62 162 HIS A O 1
ATOM 1323 N N . ASN A 1 163 ? -10.883 7.309 8.117 1.00 93.62 163 ASN A N 1
ATOM 1324 C CA . ASN A 1 163 ? -12.017 8.170 8.445 1.00 93.62 163 ASN A CA 1
ATOM 1325 C C . ASN A 1 163 ? -13.146 7.409 9.148 1.00 93.62 163 ASN A C 1
ATOM 1327 O O . ASN A 1 163 ? -13.810 7.962 10.026 1.00 93.62 163 ASN A O 1
ATOM 1331 N N . ASN A 1 164 ? -13.395 6.156 8.765 1.00 93.88 164 ASN A N 1
ATOM 1332 C CA . ASN A 1 164 ? -14.391 5.331 9.441 1.00 93.88 164 ASN A CA 1
ATOM 1333 C C . ASN A 1 164 ? -13.879 4.792 10.779 1.00 93.88 164 ASN A C 1
ATOM 1335 O O . ASN A 1 164 ? -14.673 4.731 11.711 1.00 93.88 164 ASN A O 1
ATOM 1339 N N . GLY A 1 165 ? -12.575 4.538 10.925 1.00 91.88 165 GLY A N 1
ATOM 1340 C CA . GLY A 1 165 ? -11.931 4.292 12.218 1.00 91.88 165 GLY A CA 1
ATOM 1341 C C . GLY A 1 165 ? -12.179 5.446 13.191 1.00 91.88 165 GLY A C 1
ATOM 1342 O O . GLY A 1 165 ? -12.712 5.235 14.277 1.00 91.88 165 GLY A O 1
ATOM 1343 N N . LEU A 1 166 ? -11.935 6.693 12.763 1.00 89.50 166 LEU A N 1
ATOM 1344 C CA . LEU A 1 166 ? -12.226 7.890 13.566 1.00 89.50 166 LEU A CA 1
ATOM 1345 C C . LEU A 1 166 ? -13.695 7.949 13.995 1.00 89.50 166 LEU A C 1
ATOM 1347 O O . LEU A 1 166 ? -14.000 8.253 15.151 1.00 89.50 166 LEU A O 1
ATOM 1351 N N . LYS A 1 167 ? -14.624 7.694 13.068 1.00 91.12 167 LYS A N 1
ATOM 1352 C CA . LYS A 1 167 ? -16.066 7.722 13.356 1.00 91.12 167 LYS A CA 1
ATOM 1353 C C . LYS A 1 167 ? -16.477 6.613 14.314 1.00 91.12 167 LYS A C 1
ATOM 1355 O O . LYS A 1 167 ? -17.238 6.894 15.236 1.00 91.12 167 LYS A O 1
ATOM 1360 N N . LEU A 1 168 ? -15.964 5.400 14.113 1.00 91.88 168 LEU A N 1
ATOM 1361 C CA . LEU A 1 168 ? -16.220 4.246 14.964 1.00 91.88 168 LEU A CA 1
ATOM 1362 C C . LEU A 1 168 ? -15.804 4.562 16.397 1.00 91.88 168 LEU A C 1
ATOM 1364 O O . LEU A 1 168 ? -16.639 4.556 17.293 1.00 91.88 168 LEU A O 1
ATOM 1368 N N . VAL A 1 169 ? -14.543 4.927 16.604 1.00 87.12 169 VAL A N 1
ATOM 1369 C CA . VAL A 1 169 ? -13.989 5.155 17.941 1.00 87.12 169 VAL A CA 1
ATOM 1370 C C . VAL A 1 169 ? -14.700 6.311 18.649 1.00 87.12 169 VAL A C 1
ATOM 1372 O O . VAL A 1 169 ? -15.091 6.183 19.809 1.00 87.12 169 VAL A O 1
ATOM 1375 N N . ASN A 1 170 ? -14.972 7.415 17.944 1.00 86.94 170 ASN A N 1
ATOM 1376 C CA . ASN A 1 170 ? -15.756 8.522 18.497 1.00 86.94 170 ASN A CA 1
ATOM 1377 C C . ASN A 1 170 ? -17.183 8.105 18.870 1.00 86.94 170 ASN A C 1
ATOM 1379 O O . ASN A 1 170 ? -17.701 8.539 19.900 1.00 86.94 170 ASN A O 1
ATOM 1383 N N . HIS A 1 171 ? -17.830 7.295 18.030 1.00 88.56 171 HIS A N 1
ATOM 1384 C CA . HIS A 1 171 ? -19.171 6.793 18.296 1.00 88.56 171 HIS A CA 1
ATOM 1385 C C . HIS A 1 171 ? -19.177 5.887 19.528 1.00 88.56 171 HIS A C 1
ATOM 1387 O O . HIS A 1 171 ? -20.007 6.077 20.414 1.00 88.56 171 HIS A O 1
ATOM 1393 N N . MET A 1 172 ? -18.229 4.956 19.605 1.00 87.50 172 MET A N 1
ATOM 1394 C CA . MET A 1 172 ? -18.101 4.006 20.704 1.00 87.50 172 MET A CA 1
ATOM 1395 C C . MET A 1 172 ? -17.803 4.708 22.025 1.00 87.50 172 MET A C 1
ATOM 1397 O O . MET A 1 172 ? -18.492 4.472 23.016 1.00 87.50 172 MET A O 1
ATOM 1401 N N . LYS A 1 173 ? -16.860 5.655 22.025 1.00 82.88 173 LYS A N 1
ATOM 1402 C CA . LYS A 1 173 ? -16.536 6.457 23.206 1.00 82.88 173 LYS A CA 1
ATOM 1403 C C . LYS A 1 173 ? -17.747 7.247 23.706 1.00 82.88 173 LYS A C 1
ATOM 1405 O O . LYS A 1 173 ? -18.162 7.066 24.843 1.00 82.88 173 LYS A O 1
ATOM 1410 N N . LYS A 1 174 ? -18.350 8.077 22.848 1.00 80.69 174 LYS A N 1
ATOM 1411 C CA . LYS A 1 174 ? -19.400 9.028 23.261 1.00 80.69 174 LYS A CA 1
ATOM 1412 C C . LYS A 1 174 ? -20.758 8.391 23.530 1.00 80.69 174 LYS A C 1
ATOM 1414 O O . LYS A 1 174 ? -21.515 8.878 24.365 1.00 80.69 174 LYS A O 1
ATOM 1419 N N . ASN A 1 175 ? -21.124 7.362 22.766 1.00 75.56 175 ASN A N 1
ATOM 1420 C CA . ASN A 1 175 ? -22.485 6.821 22.798 1.00 75.56 175 ASN A CA 1
ATOM 1421 C C . ASN A 1 175 ? -22.596 5.499 23.547 1.00 75.56 175 ASN A C 1
ATOM 1423 O O . ASN A 1 175 ? -23.689 5.192 24.017 1.00 75.56 175 ASN A O 1
ATOM 1427 N N . TYR A 1 176 ? -21.501 4.750 23.667 1.00 75.44 176 TYR A N 1
ATOM 1428 C CA . TYR A 1 176 ? -21.468 3.502 24.418 1.00 75.44 176 TYR A CA 1
ATOM 1429 C C . TYR A 1 176 ? -20.761 3.712 25.754 1.00 75.44 176 TYR A C 1
ATOM 1431 O O . TYR A 1 176 ? -21.422 3.763 26.789 1.00 75.44 176 TYR A O 1
ATOM 1439 N N . PHE A 1 177 ? -19.446 3.920 25.746 1.00 76.38 177 PHE A N 1
ATOM 1440 C CA . PHE A 1 177 ? -18.652 3.847 26.973 1.00 76.38 177 PHE A CA 1
ATOM 1441 C C . PHE A 1 177 ? -18.919 5.004 27.948 1.00 76.38 177 PHE A C 1
ATOM 1443 O O . PHE A 1 177 ? -19.198 4.743 29.113 1.00 76.38 177 PHE A O 1
ATOM 1450 N N . GLU A 1 178 ? -18.950 6.261 27.488 1.00 75.94 178 GLU A N 1
ATOM 1451 C CA . GLU A 1 178 ? -19.223 7.433 28.345 1.00 75.94 178 GLU A CA 1
ATOM 1452 C C . GLU A 1 178 ? -20.645 7.441 28.929 1.00 75.94 178 GLU A C 1
ATOM 1454 O O . GLU A 1 178 ? -20.877 7.960 30.020 1.00 75.94 178 GLU A O 1
ATOM 1459 N N . ARG A 1 179 ? -21.627 6.883 28.210 1.00 69.00 179 ARG A N 1
ATOM 1460 C CA . ARG A 1 179 ? -23.010 6.823 28.702 1.00 69.00 179 ARG A CA 1
ATOM 1461 C C . ARG A 1 179 ? -23.200 5.700 29.705 1.00 69.00 179 ARG A C 1
ATOM 1463 O O . ARG A 1 179 ? -23.934 5.882 30.668 1.00 69.00 179 ARG A O 1
ATOM 1470 N N . LEU A 1 180 ? -22.563 4.557 29.498 1.00 63.12 180 LEU A N 1
ATOM 1471 C CA . LEU A 1 180 ? -22.765 3.372 30.329 1.00 63.12 180 LEU A CA 1
ATOM 1472 C C . LEU A 1 180 ? -21.922 3.384 31.620 1.00 63.12 180 LEU A C 1
ATOM 1474 O O . LEU A 1 180 ? -22.391 2.874 32.643 1.00 63.12 180 LEU A O 1
ATOM 1478 N N . SER A 1 181 ? -20.762 4.055 31.623 1.00 63.22 181 SER A N 1
ATOM 1479 C CA . SER A 1 181 ? -20.000 4.357 32.850 1.00 63.22 181 SER A CA 1
ATOM 1480 C C . SER A 1 181 ? -20.814 5.194 33.848 1.00 63.22 181 SER A C 1
ATOM 1482 O O . SER A 1 181 ? -20.708 5.028 35.056 1.00 63.22 181 SER A O 1
ATOM 1484 N N . SER A 1 182 ? -21.738 6.031 33.361 1.00 63.97 182 SER A N 1
ATOM 1485 C CA . SER A 1 182 ? -22.606 6.845 34.225 1.00 63.97 182 SER A CA 1
ATOM 1486 C C . SER A 1 182 ? -23.715 6.068 34.963 1.00 63.97 182 SER A C 1
ATOM 1488 O O . SER A 1 182 ? -24.351 6.627 35.857 1.00 63.97 182 SER A O 1
ATOM 1490 N N . VAL A 1 183 ? -23.966 4.797 34.611 1.00 60.31 183 VAL A N 1
ATOM 1491 C CA . VAL A 1 183 ? -25.132 4.010 35.087 1.00 60.31 183 VAL A CA 1
ATOM 1492 C C . VAL A 1 183 ? -24.727 2.743 35.860 1.00 60.31 183 VAL A C 1
ATOM 1494 O O . VAL A 1 183 ? -25.570 2.072 36.453 1.00 60.31 183 VAL A O 1
ATOM 1497 N N . SER A 1 184 ? -23.440 2.405 35.907 1.00 56.59 184 SER A N 1
ATOM 1498 C CA . SER A 1 184 ? -22.921 1.195 36.553 1.00 56.59 184 SER A CA 1
ATOM 1499 C C . SER A 1 184 ? -21.643 1.509 37.333 1.00 56.59 184 SER A C 1
ATOM 1501 O O . SER A 1 184 ? -20.980 2.503 37.070 1.00 56.59 184 SER A O 1
ATOM 1503 N N . SER A 1 185 ? -21.280 0.691 38.325 1.00 63.94 185 SER A N 1
ATOM 1504 C CA . SER A 1 185 ? -19.943 0.797 38.919 1.00 63.94 185 SER A CA 1
ATOM 1505 C C . SER A 1 185 ? -18.907 0.480 37.833 1.00 63.94 185 SER A C 1
ATOM 1507 O O . SER A 1 185 ? -18.850 -0.680 37.411 1.00 63.94 185 SER A O 1
ATOM 1509 N N . ASP A 1 186 ? -18.119 1.477 37.412 1.00 63.62 186 ASP A N 1
ATOM 1510 C CA . ASP A 1 186 ? -17.210 1.463 36.245 1.00 63.62 186 ASP A CA 1
ATOM 1511 C C . ASP A 1 186 ? -16.517 0.116 35.983 1.00 63.62 186 ASP A C 1
ATOM 1513 O O . ASP A 1 186 ? -16.465 -0.369 34.855 1.00 63.62 186 ASP A O 1
ATOM 1517 N N . LYS A 1 187 ? -16.039 -0.541 37.045 1.00 65.25 187 LYS A N 1
ATOM 1518 C CA . LYS A 1 187 ? -15.243 -1.766 36.946 1.00 65.25 187 LYS A CA 1
ATOM 1519 C C . LYS A 1 187 ? -15.995 -2.975 36.371 1.00 65.25 187 LYS A C 1
ATOM 1521 O O . LYS A 1 187 ? -15.462 -3.663 35.512 1.00 65.25 187 LYS A O 1
ATOM 1526 N N . LYS A 1 188 ? -17.228 -3.232 36.820 1.00 66.50 188 LYS A N 1
ATOM 1527 C CA . LYS A 1 188 ? -18.004 -4.405 36.367 1.00 66.50 188 LYS A CA 1
ATOM 1528 C C . LYS A 1 188 ? -18.485 -4.239 34.922 1.00 66.50 188 LYS A C 1
ATOM 1530 O O . LYS A 1 188 ? -18.579 -5.199 34.174 1.00 66.50 188 LYS A O 1
ATOM 1535 N N . PHE A 1 189 ? -18.743 -3.001 34.516 1.00 67.31 189 PHE A N 1
ATOM 1536 C CA . PHE A 1 189 ? -19.201 -2.682 33.171 1.00 67.31 189 PHE A CA 1
ATOM 1537 C C . PHE A 1 189 ? -18.111 -2.818 32.108 1.00 67.31 189 PHE A C 1
ATOM 1539 O O . PHE A 1 189 ? -18.376 -3.363 31.035 1.00 67.31 189 PHE A O 1
ATOM 1546 N N . LEU A 1 190 ? -16.895 -2.361 32.419 1.00 67.00 190 LEU A N 1
ATOM 1547 C CA . LEU A 1 190 ? -15.734 -2.555 31.553 1.00 67.00 190 LEU A CA 1
ATOM 1548 C C . LEU A 1 190 ? -15.411 -4.040 31.377 1.00 67.00 190 LEU A C 1
ATOM 1550 O O . LEU A 1 190 ? -15.074 -4.450 30.272 1.00 67.00 190 LEU A O 1
ATOM 1554 N N . GLU A 1 191 ? -15.570 -4.848 32.430 1.00 71.19 191 GLU A N 1
ATOM 1555 C CA . GLU A 1 191 ? -15.445 -6.308 32.345 1.00 71.19 191 GLU A CA 1
ATOM 1556 C C . GLU A 1 191 ? -16.521 -6.915 31.423 1.00 71.19 191 GLU A C 1
ATOM 1558 O O . GLU A 1 191 ? -16.188 -7.719 30.555 1.00 71.19 191 GLU A O 1
ATOM 1563 N N . ASP A 1 192 ? -17.780 -6.473 31.530 1.00 74.38 192 ASP A N 1
ATOM 1564 C CA . ASP A 1 192 ? -18.897 -6.992 30.722 1.00 74.38 192 ASP A CA 1
ATOM 1565 C C . ASP A 1 192 ? -18.826 -6.591 29.225 1.00 74.38 192 ASP A C 1
ATOM 1567 O O . ASP A 1 192 ? -19.433 -7.252 28.385 1.00 74.38 192 ASP A O 1
ATOM 1571 N N . HIS A 1 193 ? -18.102 -5.517 28.873 1.00 80.00 193 HIS A N 1
ATOM 1572 C CA . HIS A 1 193 ? -18.002 -4.981 27.496 1.00 80.00 193 HIS A CA 1
ATOM 1573 C C . HIS A 1 193 ? -16.564 -4.942 26.961 1.00 80.00 193 HIS A C 1
ATOM 1575 O O . HIS A 1 193 ? -16.273 -4.256 25.974 1.00 80.00 193 HIS A O 1
ATOM 1581 N N . HIS A 1 194 ? -15.664 -5.676 27.610 1.00 79.44 194 HIS A N 1
ATOM 1582 C CA . HIS A 1 194 ? -14.238 -5.661 27.318 1.00 79.44 194 HIS A CA 1
ATOM 1583 C C . HIS A 1 194 ? -13.932 -6.007 25.855 1.00 79.44 194 HIS A C 1
ATOM 1585 O O . HIS A 1 194 ? -13.166 -5.301 25.202 1.00 79.44 194 HIS A O 1
ATOM 1591 N N . ASP A 1 195 ? -14.575 -7.042 25.312 1.00 85.25 195 ASP A N 1
ATOM 1592 C CA . ASP A 1 195 ? -14.329 -7.506 23.942 1.00 85.25 195 ASP A CA 1
ATOM 1593 C C . ASP A 1 195 ? -14.676 -6.435 22.903 1.00 85.25 195 ASP A C 1
ATOM 1595 O O . ASP A 1 195 ? -13.943 -6.229 21.939 1.00 85.25 195 ASP A O 1
ATOM 1599 N N . LEU A 1 196 ? -15.751 -5.684 23.138 1.00 86.94 196 LEU A N 1
ATOM 1600 C CA . LEU A 1 196 ? -16.178 -4.598 22.265 1.00 86.94 196 LEU A CA 1
ATOM 1601 C C . LEU A 1 196 ? -15.238 -3.385 22.348 1.00 86.94 196 LEU A C 1
ATOM 1603 O O . LEU A 1 196 ? -14.981 -2.725 21.337 1.00 86.94 196 LEU A O 1
ATOM 1607 N N . LEU A 1 197 ? -14.713 -3.089 23.541 1.00 83.62 197 LEU A N 1
ATOM 1608 C CA . LEU A 1 197 ? -13.706 -2.045 23.750 1.00 83.62 197 LEU A CA 1
ATOM 1609 C C . LEU A 1 197 ? -12.418 -2.391 22.993 1.00 83.62 197 LEU A C 1
ATOM 1611 O O . LEU A 1 197 ? -11.918 -1.576 22.215 1.00 83.62 197 LEU A O 1
ATOM 1615 N N . VAL A 1 198 ? -11.935 -3.624 23.165 1.00 85.56 198 VAL A N 1
ATOM 1616 C CA . VAL A 1 198 ? -10.746 -4.147 22.484 1.00 85.56 198 VAL A CA 1
ATOM 1617 C C . VAL A 1 198 ? -10.950 -4.157 20.973 1.00 85.56 198 VAL A C 1
ATOM 1619 O O . VAL A 1 198 ? -10.091 -3.664 20.248 1.00 85.56 198 VAL A O 1
ATOM 1622 N N . ALA A 1 199 ? -12.093 -4.634 20.480 1.00 89.44 199 ALA A N 1
ATOM 1623 C CA . ALA A 1 199 ? -12.397 -4.646 19.053 1.00 89.44 199 ALA A CA 1
ATOM 1624 C C . ALA A 1 199 ? -12.437 -3.234 18.455 1.00 89.44 199 ALA A C 1
ATOM 1626 O O . ALA A 1 199 ? -11.878 -2.992 17.387 1.00 89.44 199 ALA A O 1
ATOM 1627 N N . SER A 1 200 ? -13.039 -2.274 19.164 1.00 89.44 200 SER A N 1
ATOM 1628 C CA . SER A 1 200 ? -13.081 -0.869 18.734 1.00 89.44 200 SER A CA 1
ATOM 1629 C C . SER A 1 200 ? -11.678 -0.271 18.635 1.00 89.44 200 SER A C 1
ATOM 1631 O O . SER A 1 200 ? -11.364 0.423 17.667 1.00 89.44 200 SER A O 1
ATOM 1633 N N . TYR A 1 201 ? -10.826 -0.572 19.617 1.00 87.81 201 TYR A N 1
ATOM 1634 C CA . TYR A 1 201 ? -9.427 -0.166 19.622 1.00 87.81 201 TYR A CA 1
ATOM 1635 C C . TYR A 1 201 ? -8.638 -0.827 18.480 1.00 87.81 201 TYR A C 1
ATOM 1637 O O . TYR A 1 201 ? -7.956 -0.137 17.727 1.00 87.81 201 TYR A O 1
ATOM 1645 N N . LEU A 1 202 ? -8.772 -2.140 18.282 1.00 89.56 202 LEU A N 1
ATOM 1646 C CA . LEU A 1 202 ? -8.081 -2.870 17.217 1.00 89.56 202 LEU A CA 1
ATOM 1647 C C . LEU A 1 202 ? -8.477 -2.374 15.821 1.00 89.56 202 LEU A C 1
ATOM 1649 O O . LEU A 1 202 ? -7.598 -2.113 15.002 1.00 89.56 202 LEU A O 1
ATOM 1653 N N . LEU A 1 203 ? -9.771 -2.150 15.561 1.00 91.44 203 LEU A N 1
ATOM 1654 C CA . LEU A 1 203 ? -10.235 -1.563 14.297 1.00 91.44 203 LEU A CA 1
ATOM 1655 C C . LEU A 1 203 ? -9.641 -0.165 14.057 1.00 91.44 203 LEU A C 1
ATOM 1657 O O . LEU A 1 203 ? -9.317 0.182 12.916 1.00 91.44 203 LEU A O 1
ATOM 1661 N N . SER A 1 204 ? -9.451 0.622 15.119 1.00 90.00 204 SER A N 1
ATOM 1662 C CA . SER A 1 204 ? -8.754 1.910 15.057 1.00 90.00 204 SER A CA 1
ATOM 1663 C C . SER A 1 204 ? -7.290 1.741 14.659 1.00 90.00 204 SER A C 1
ATOM 1665 O O . SER A 1 204 ? -6.859 2.277 13.636 1.00 90.00 204 SER A O 1
ATOM 1667 N N . VAL A 1 205 ? -6.548 0.914 15.397 1.00 89.81 205 VAL A N 1
ATOM 1668 C CA . VAL A 1 205 ? -5.117 0.691 15.162 1.00 89.81 205 VAL A CA 1
ATOM 1669 C C . VAL A 1 205 ? -4.873 0.151 13.755 1.00 89.81 205 VAL A C 1
ATOM 1671 O O . VAL A 1 205 ? -3.993 0.644 13.050 1.00 89.81 205 VAL A O 1
ATOM 1674 N N . CYS A 1 206 ? -5.695 -0.794 13.294 1.00 92.50 206 CYS A N 1
ATOM 1675 C CA . CYS A 1 206 ? -5.681 -1.283 11.917 1.00 92.50 206 CYS A CA 1
ATOM 1676 C C . CYS A 1 206 ? -5.875 -0.149 10.898 1.00 92.50 206 CYS A C 1
ATOM 1678 O O . CYS A 1 206 ? -5.163 -0.078 9.894 1.00 92.50 206 CYS A O 1
ATOM 1680 N N . SER A 1 207 ? -6.821 0.756 11.158 1.00 92.19 207 SER A N 1
ATOM 1681 C CA . SER A 1 207 ? -7.112 1.901 10.288 1.00 92.19 207 SER A CA 1
ATOM 1682 C C . SER A 1 207 ? -5.945 2.887 10.231 1.00 92.19 207 SER A C 1
ATOM 1684 O O . SER A 1 207 ? -5.635 3.401 9.155 1.00 92.19 207 SER A O 1
ATOM 1686 N N . ARG A 1 208 ? -5.252 3.112 11.356 1.00 90.38 208 ARG A N 1
ATOM 1687 C CA . ARG A 1 208 ? -4.019 3.912 11.419 1.00 90.38 208 ARG A CA 1
ATOM 1688 C C . ARG A 1 208 ? -2.854 3.242 10.707 1.00 90.38 208 ARG A C 1
ATOM 1690 O O . ARG A 1 208 ? -2.194 3.893 9.904 1.00 90.38 208 ARG A O 1
ATOM 1697 N N . ALA A 1 209 ? -2.628 1.951 10.935 1.00 89.75 209 ALA A N 1
ATOM 1698 C CA . ALA A 1 209 ? -1.560 1.204 10.277 1.00 89.75 209 ALA A CA 1
ATOM 1699 C C . ALA A 1 209 ? -1.691 1.241 8.750 1.00 89.75 209 ALA A C 1
ATOM 1701 O O . ALA A 1 209 ? -0.733 1.581 8.054 1.00 89.75 209 ALA A O 1
ATOM 1702 N N . ALA A 1 210 ? -2.894 0.998 8.228 1.00 90.00 210 ALA A N 1
ATOM 1703 C CA . ALA A 1 210 ? -3.173 1.100 6.801 1.00 90.00 210 ALA A CA 1
ATOM 1704 C C . ALA A 1 210 ? -2.941 2.513 6.234 1.00 90.00 210 ALA A C 1
ATOM 1706 O O . ALA A 1 210 ? -2.359 2.673 5.158 1.00 90.00 210 ALA A O 1
ATOM 1707 N N . ALA A 1 211 ? -3.377 3.539 6.964 1.00 89.19 211 ALA A N 1
ATOM 1708 C CA . ALA A 1 211 ? -3.204 4.942 6.604 1.00 89.19 211 ALA A CA 1
ATOM 1709 C C . ALA A 1 211 ? -1.735 5.390 6.588 1.00 89.19 211 ALA A C 1
ATOM 1711 O O . ALA A 1 211 ? -1.307 6.046 5.632 1.00 89.19 211 ALA A O 1
ATOM 1712 N N . ASN A 1 212 ? -0.956 4.979 7.587 1.00 88.44 212 ASN A N 1
ATOM 1713 C CA . ASN A 1 212 ? 0.443 5.365 7.735 1.00 88.44 212 ASN A CA 1
ATOM 1714 C C . ASN A 1 212 ? 1.307 4.870 6.577 1.00 88.44 212 ASN A C 1
ATOM 1716 O O . ASN A 1 212 ? 2.067 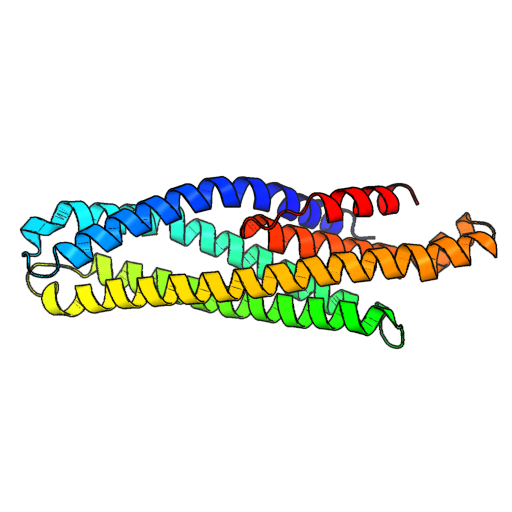5.655 6.021 1.00 88.44 212 ASN A O 1
ATOM 1720 N N . VAL A 1 213 ? 1.109 3.630 6.110 1.00 85.25 213 VAL A N 1
ATOM 1721 C CA . VAL A 1 213 ? 1.844 3.064 4.954 1.00 85.25 213 VAL A CA 1
ATOM 1722 C C . VAL A 1 213 ? 1.641 3.873 3.653 1.00 85.25 213 VAL A C 1
ATOM 1724 O O . VAL A 1 213 ? 2.419 3.759 2.693 1.00 85.25 213 VAL A O 1
ATOM 1727 N N . TYR A 1 214 ? 0.598 4.706 3.588 1.00 83.56 214 TYR A N 1
ATOM 1728 C CA . TYR A 1 214 ? 0.285 5.569 2.444 1.00 83.56 214 TYR A CA 1
ATOM 1729 C C . TYR A 1 214 ? 0.312 7.070 2.770 1.00 83.56 214 TYR A C 1
ATOM 1731 O O . TYR A 1 214 ? -0.179 7.875 1.967 1.00 83.56 214 TYR A O 1
ATOM 1739 N N . GLY A 1 215 ? 0.919 7.449 3.900 1.00 81.00 215 GLY A N 1
ATOM 1740 C CA . GLY A 1 215 ? 1.177 8.843 4.265 1.00 81.00 215 GLY A CA 1
ATOM 1741 C C . GLY A 1 215 ? -0.088 9.664 4.492 1.00 81.00 215 GLY A C 1
ATOM 1742 O O . GLY A 1 215 ? -0.138 10.841 4.134 1.00 81.00 215 GLY A O 1
ATOM 1743 N N . VAL A 1 216 ? -1.145 9.035 5.002 1.00 83.50 216 VAL A N 1
ATOM 1744 C CA . VAL A 1 216 ? -2.319 9.749 5.513 1.00 83.50 216 VAL A CA 1
ATOM 1745 C C . VAL A 1 216 ? -1.981 10.247 6.923 1.00 83.50 216 VAL A C 1
ATOM 1747 O O . VAL A 1 216 ? -1.380 9.511 7.694 1.00 83.50 216 VAL A O 1
ATOM 1750 N N . ASP A 1 217 ? -2.337 11.489 7.259 1.00 80.94 217 ASP A N 1
ATOM 1751 C CA . ASP A 1 217 ? -2.129 12.035 8.608 1.00 80.94 217 ASP A CA 1
ATOM 1752 C C . ASP A 1 217 ? -3.063 11.346 9.612 1.00 80.94 217 ASP A C 1
ATOM 1754 O O . ASP A 1 217 ? -4.284 11.492 9.530 1.00 80.94 217 ASP A O 1
ATOM 1758 N N . THR A 1 218 ? -2.491 10.593 10.554 1.00 82.75 218 THR A N 1
ATOM 1759 C CA . THR A 1 218 ? -3.248 9.818 11.544 1.00 82.75 218 THR A CA 1
ATOM 1760 C C . THR A 1 218 ? -3.190 10.367 12.963 1.00 82.75 218 THR A C 1
ATOM 1762 O O . THR A 1 218 ? -3.679 9.693 13.871 1.00 82.75 218 THR A O 1
ATOM 1765 N N . ASN A 1 219 ? -2.620 11.557 13.181 1.00 80.94 219 ASN A N 1
ATOM 1766 C CA . ASN A 1 219 ? -2.434 12.121 14.526 1.00 80.94 219 ASN A CA 1
ATOM 1767 C C . ASN A 1 219 ? -3.748 12.182 15.323 1.00 80.94 219 ASN A C 1
ATOM 1769 O O . ASN A 1 219 ? -3.781 11.950 16.528 1.00 80.94 219 ASN A O 1
ATOM 1773 N N . SER A 1 220 ? -4.855 12.458 14.632 1.00 77.12 220 SER A N 1
ATOM 1774 C CA . SER A 1 220 ? -6.191 12.512 15.228 1.00 77.12 220 SER A CA 1
ATOM 1775 C C . SER A 1 220 ? -6.672 11.162 15.771 1.00 77.12 220 SER A C 1
ATOM 1777 O O . SER A 1 220 ? -7.360 11.137 16.785 1.00 77.12 220 SER A O 1
ATOM 1779 N N . LEU A 1 221 ? -6.325 10.046 15.123 1.00 77.00 221 LEU A N 1
ATOM 1780 C CA . LEU A 1 221 ? -6.745 8.709 15.548 1.00 77.00 221 LEU A CA 1
ATOM 1781 C C . LEU A 1 221 ? -5.912 8.242 16.748 1.00 77.00 221 LEU A C 1
ATOM 1783 O O . LEU A 1 221 ? -6.467 7.735 17.716 1.00 77.00 221 LEU A O 1
A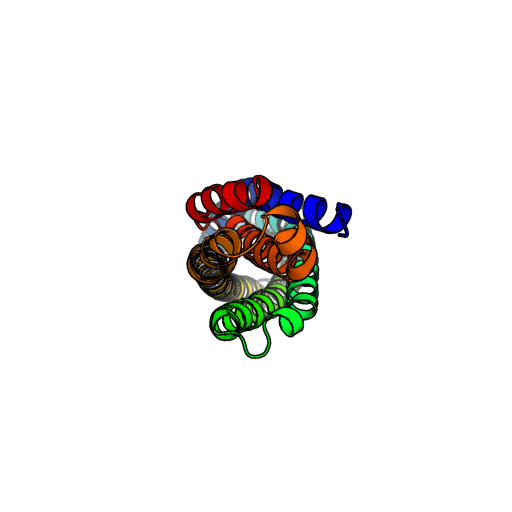TOM 1787 N N . GLU A 1 222 ? -4.604 8.505 16.718 1.00 78.19 222 GLU A N 1
ATOM 1788 C CA . GLU A 1 222 ? -3.672 8.200 17.812 1.00 78.19 222 GLU A CA 1
ATOM 1789 C C . GLU A 1 222 ? -4.075 8.899 19.122 1.00 78.19 222 GLU A C 1
ATOM 1791 O O . GLU A 1 222 ? -4.207 8.251 20.156 1.00 78.19 222 GLU A O 1
ATOM 1796 N N . GLN A 1 223 ? -4.414 10.192 19.067 1.00 75.31 223 GLN A N 1
ATOM 1797 C CA . GLN A 1 223 ? -4.889 10.937 20.243 1.00 75.31 223 GLN A CA 1
ATOM 1798 C C . GLN A 1 223 ? -6.185 10.374 20.846 1.00 75.31 223 GLN A C 1
ATOM 1800 O O . GLN A 1 223 ? -6.436 10.521 22.043 1.00 75.31 223 GLN A O 1
ATOM 1805 N N . ILE A 1 224 ? -7.051 9.775 20.024 1.00 68.81 224 ILE A N 1
ATOM 1806 C CA . ILE A 1 224 ? -8.313 9.198 20.496 1.00 68.81 224 ILE A CA 1
ATOM 1807 C C . ILE A 1 224 ? -8.072 7.794 21.071 1.00 68.81 224 ILE A C 1
ATOM 1809 O O . ILE A 1 224 ? -8.681 7.458 22.088 1.00 68.81 224 ILE A O 1
ATOM 1813 N N . GLU A 1 225 ? -7.169 7.011 20.470 1.00 73.50 225 GLU A N 1
ATOM 1814 C CA . GLU A 1 225 ? -6.723 5.695 20.954 1.00 73.50 225 GLU A CA 1
ATOM 1815 C C . GLU A 1 225 ? -6.124 5.764 22.367 1.00 73.50 225 GLU A C 1
ATOM 1817 O O . GLU A 1 225 ? -6.458 4.927 23.206 1.00 73.50 225 GLU A O 1
ATOM 1822 N N . ASP A 1 226 ? -5.329 6.794 22.675 1.00 70.81 226 ASP A N 1
ATOM 1823 C CA . ASP A 1 226 ? -4.778 7.016 24.024 1.00 70.81 226 ASP A CA 1
ATOM 1824 C C . ASP A 1 226 ? -5.876 7.126 25.097 1.00 70.81 226 ASP A C 1
ATOM 1826 O O . ASP A 1 226 ? -5.704 6.706 26.242 1.00 70.81 226 ASP A O 1
ATOM 1830 N N . GLY A 1 227 ? -7.050 7.637 24.715 1.00 62.34 227 GLY A N 1
ATOM 1831 C CA . GLY A 1 227 ? -8.218 7.713 25.586 1.00 62.34 227 GLY A CA 1
ATOM 1832 C C . GLY A 1 227 ? -8.891 6.367 25.873 1.00 62.34 227 GLY A C 1
ATOM 1833 O O . GLY A 1 227 ? -9.642 6.298 26.838 1.00 62.34 227 GLY A O 1
ATOM 1834 N N . PHE A 1 228 ? -8.645 5.329 25.065 1.00 66.19 228 PHE A N 1
ATOM 1835 C CA . PHE A 1 228 ? -9.138 3.962 25.290 1.00 66.19 228 PHE A CA 1
ATOM 1836 C C . PHE A 1 228 ? -8.184 3.145 26.165 1.00 66.19 228 PHE A C 1
ATOM 1838 O O . PHE A 1 228 ? -8.645 2.318 26.937 1.00 66.19 228 PHE A O 1
ATOM 1845 N N . ILE A 1 229 ? -6.870 3.388 26.080 1.00 60.66 229 ILE A N 1
ATOM 1846 C CA . ILE A 1 229 ? -5.863 2.709 26.920 1.00 60.66 229 ILE A CA 1
ATOM 1847 C C . ILE A 1 229 ? -6.007 3.113 28.400 1.00 60.66 229 ILE A C 1
ATOM 1849 O O . ILE A 1 229 ? -5.659 2.343 29.293 1.00 60.66 229 ILE A O 1
ATOM 1853 N N . GLY A 1 230 ? -6.510 4.323 28.662 1.00 54.91 230 GLY A N 1
ATOM 1854 C CA . GLY A 1 230 ? -6.757 4.835 30.012 1.00 54.91 230 GLY A CA 1
ATOM 1855 C C . GLY A 1 230 ? -8.125 4.494 30.622 1.00 54.91 230 GLY A C 1
ATOM 1856 O O . GLY A 1 230 ? -8.371 4.934 31.746 1.00 54.91 230 GLY A O 1
ATOM 1857 N N . MET A 1 231 ? -9.003 3.786 29.895 1.00 57.56 231 MET A N 1
ATOM 1858 C CA . MET A 1 231 ? -10.338 3.340 30.339 1.00 57.56 231 MET A CA 1
ATOM 1859 C C . MET A 1 231 ? -10.300 1.878 30.778 1.00 57.56 231 MET A C 1
ATOM 1861 O O . MET A 1 231 ? -10.848 1.600 31.865 1.00 57.56 231 MET A O 1
#